Protein AF-0000000070911737 (afdb_homodimer)

Radius of gyration: 27.2 Å; Cα contacts (8 Å, |Δi|>4): 723; chains: 2; bounding box: 51×107×104 Å

Secondary structure (DSSP, 8-state):
--------------------------------------SSS--EEPPPTT-SS-EEEEEEEEEE-S-HHHHHHHHHHHS--EEEPPEEEGGGTEEEEEEE-SS-EEEEEEESSTTSHHHHHHHH-TT-EEEEEEEEES-HHHHHHHHHHHTPPBPGGGGGGGSSS-EEEEPGGGTTT--EEEEE--/--------------------------------------SSS--EEPPPTT-SS-EEEEEEEEEE-S-HHHHHHHHHHHS--EEEPPEEEGGGTEEEEEEE-SS-EEEEEEESSTTSHHHHHHHH-TT-EEEEEEEEES-HHHHHHHHHHHTPPBPGGGGGGGSSS-EEEE-GGGTTT--EEEEE--

Nearest PDB structures (foldseek):
  6qh4-assembly2_B  TM=9.364E-01  e=8.264E-16  Homo sapiens
  6qh4-assembly2_D-2  TM=9.316E-01  e=6.912E-16  Homo sapiens
  6qh4-assembly1_C  TM=9.048E-01  e=3.186E-16  Homo sapiens
  6qh4-assembly1_A  TM=9.366E-01  e=4.934E-15  Homo sapiens
  3rmu-assembly2_D  TM=9.203E-01  e=4.127E-15  Homo sapiens

InterPro domains:
  IPR017515 Methylmalonyl-CoA epimerase [cd07249] (58-184)
  IPR029068 Glyoxalase/Bleomycin resistance protein/Dihydroxybiphenyl dioxygenase [G3DSA:3.10.180.10] (54-185)
  IPR029068 Glyoxalase/Bleomycin resistance protein/Dihydroxybiphenyl dioxygenase [SSF54593] (51-185)
  IPR037523 Vicinal oxygen chelate (VOC), core domain [PS51819] (57-185)
  IPR051785 Methylmalonyl-CoA/ethylmalonyl-CoA epimerase [PTHR43048] (42-185)

Sequence (372 aa):
MSGILRRSWRPSLSWARSASRLTPRILCTHVGAGSGGRSSGEVLRSPPEDIPYTVKGLKHISIAVPDLATAAEHYRCVLGAQVSAPVDQLEEGVKVVYVKLPNVAIELLHPVEASSTVAKFLEKNPSGGIHHLCFAVDDLNSASRYIEDLGVERMKNDHLLNQQQPALNLHPKDTMGVHVQLQQANMSGILRRSWRPSLSWARSASRLTPRILCTHVGAGSGGRSSGEVLRSPPEDIPYTVKGLKHISIAVPDLATAAEHYRCVLGAQVSAPVDQLEEGVKVVYVKLPNVAIELLHPVEASSTVAKFLEKNPSGGIHHLCFAVDDLNSASRYIEDLGVERMKNDHLLNQQQPALNLHPKDTMGVHVQLQQAN

Structure (mmCIF, N/CA/C/O backbone):
data_AF-0000000070911737-model_v1
#
loop_
_entity.id
_entity.type
_entity.pdbx_description
1 polymer 'VOC domain-containing protein'
#
loop_
_atom_site.group_PDB
_atom_site.id
_atom_site.type_symbol
_atom_site.label_atom_id
_atom_site.label_alt_id
_atom_site.label_comp_id
_atom_site.label_asym_id
_atom_site.label_entity_id
_atom_site.label_seq_id
_atom_site.pdbx_PDB_ins_code
_atom_site.Cartn_x
_atom_site.Cartn_y
_atom_site.Cartn_z
_atom_site.occupancy
_atom_site.B_iso_or_equiv
_atom_site.auth_seq_id
_atom_site.auth_comp_id
_atom_site.auth_asym_id
_atom_site.auth_atom_id
_atom_site.pdbx_PDB_model_num
ATOM 1 N N . MET A 1 1 ? -0.996 79.562 -33.438 1 29.98 1 MET A N 1
ATOM 2 C CA . MET A 1 1 ? -0.03 79.062 -32.469 1 29.98 1 MET A CA 1
ATOM 3 C C . MET A 1 1 ? -0.632 77.938 -31.625 1 29.98 1 MET A C 1
ATOM 5 O O . MET A 1 1 ? -1.402 78.188 -30.688 1 29.98 1 MET A O 1
ATOM 9 N N . SER A 1 2 ? -1.141 76.812 -32.344 1 30.59 2 SER A N 1
ATOM 10 C CA . SER A 1 2 ? -1.934 75.625 -32.062 1 30.59 2 SER A CA 1
ATOM 11 C C . SER A 1 2 ? -1.247 74.688 -31.031 1 30.59 2 SER A C 1
ATOM 13 O O . SER A 1 2 ? -0.062 74.375 -31.156 1 30.59 2 SER A O 1
ATOM 15 N N . GLY A 1 3 ? -1.581 74.812 -29.734 1 27.67 3 GLY A N 1
ATOM 16 C CA . GLY A 1 3 ? -1.163 74.25 -28.469 1 27.67 3 GLY A CA 1
ATOM 17 C C . GLY A 1 3 ? -1.27 72.75 -28.469 1 27.67 3 GLY A C 1
ATOM 18 O O . GLY A 1 3 ? -2.35 72.188 -28.672 1 27.67 3 GLY A O 1
ATOM 19 N N . ILE A 1 4 ? -0.273 72 -28.922 1 33.12 4 ILE A N 1
ATOM 20 C CA . ILE A 1 4 ? -0.055 70.562 -29.031 1 33.12 4 ILE A CA 1
ATOM 21 C C . ILE A 1 4 ? -0.129 69.875 -27.656 1 33.12 4 ILE A C 1
ATOM 23 O O . ILE A 1 4 ? 0.684 70.188 -26.781 1 33.12 4 ILE A O 1
ATOM 27 N N . LEU A 1 5 ? -1.386 69.75 -27.109 1 31.95 5 LEU A N 1
ATOM 28 C CA . LEU A 1 5 ? -1.628 69.062 -25.812 1 31.95 5 LEU A CA 1
ATOM 29 C C . LEU A 1 5 ? -0.938 67.75 -25.75 1 31.95 5 LEU A C 1
ATOM 31 O O . LEU A 1 5 ? -1.145 66.875 -26.609 1 31.95 5 LEU A O 1
ATOM 35 N N . ARG A 1 6 ? 0.24 67.625 -25.109 1 28.53 6 ARG A N 1
ATOM 36 C CA . ARG A 1 6 ? 1.132 66.562 -24.734 1 28.53 6 ARG A CA 1
ATOM 37 C C . ARG A 1 6 ? 0.395 65.5 -23.922 1 28.53 6 ARG A C 1
ATOM 39 O O . ARG A 1 6 ? -0.139 65.812 -22.844 1 28.53 6 ARG A O 1
ATOM 46 N N . ARG A 1 7 ? -0.413 64.625 -24.594 1 29.42 7 ARG A N 1
ATOM 47 C CA . ARG A 1 7 ? -1.099 63.469 -23.969 1 29.42 7 ARG A CA 1
ATOM 48 C C . ARG A 1 7 ? -0.124 62.625 -23.172 1 29.42 7 ARG A C 1
ATOM 50 O O . ARG A 1 7 ? 0.923 62.219 -23.688 1 29.42 7 ARG A O 1
ATOM 57 N N . SER A 1 8 ? -0.008 62.812 -21.797 1 25.95 8 SER A N 1
ATOM 58 C CA . SER A 1 8 ? 0.731 62.125 -20.75 1 25.95 8 SER A CA 1
ATOM 59 C C . SER A 1 8 ? 0.417 60.656 -20.734 1 25.95 8 SER A C 1
ATOM 61 O O . SER A 1 8 ? -0.75 60.25 -20.719 1 25.95 8 SER A O 1
ATOM 63 N N . TRP A 1 9 ? 1.16 59.812 -21.516 1 31.09 9 TRP A N 1
ATOM 64 C CA . TRP A 1 9 ? 1.168 58.344 -21.578 1 31.09 9 TRP A CA 1
ATOM 65 C C . TRP A 1 9 ? 1.337 57.75 -20.188 1 31.09 9 TRP A C 1
ATOM 67 O O . TRP A 1 9 ? 2.365 57.938 -19.531 1 31.09 9 TRP A O 1
ATOM 77 N N . ARG A 1 10 ? 0.292 57.781 -19.312 1 30.64 10 ARG A N 1
ATOM 78 C CA . ARG A 1 10 ? 0.402 57.125 -18.016 1 30.64 10 ARG A CA 1
ATOM 79 C C . ARG A 1 10 ? 0.76 55.656 -18.172 1 30.64 10 ARG A C 1
ATOM 81 O O . ARG A 1 10 ? 0.068 54.906 -18.875 1 30.64 10 ARG A O 1
ATOM 88 N N . PRO A 1 11 ? 2.045 55.281 -18.031 1 30.3 11 PRO A N 1
ATOM 89 C CA . PRO A 1 11 ? 2.439 53.875 -18.078 1 30.3 11 PRO A CA 1
ATOM 90 C C . PRO A 1 11 ? 1.703 53 -17.047 1 30.3 11 PRO A C 1
ATOM 92 O O . PRO A 1 11 ? 1.582 53.406 -15.883 1 30.3 11 PRO A O 1
ATOM 95 N N . SER A 1 12 ? 0.469 52.469 -17.344 1 28.5 12 SER A N 1
ATOM 96 C CA . SER A 1 12 ? -0.193 51.531 -16.438 1 28.5 12 SER A CA 1
ATOM 97 C C . SER A 1 12 ? 0.744 50.406 -16.031 1 28.5 12 SER A C 1
ATOM 99 O O . SER A 1 12 ? 1.24 49.656 -16.875 1 28.5 12 SER A O 1
ATOM 101 N N . LEU A 1 13 ? 1.656 50.594 -15.078 1 30.05 13 LEU A N 1
ATOM 102 C CA . LEU A 1 13 ? 2.49 49.594 -14.453 1 30.05 13 LEU A CA 1
ATOM 103 C C . LEU A 1 13 ? 1.638 48.438 -13.906 1 30.05 13 LEU A C 1
ATOM 105 O O . LEU A 1 13 ? 1.01 48.594 -12.859 1 30.05 13 LEU A O 1
ATOM 109 N N . SER A 1 14 ? 0.665 47.906 -14.594 1 29.69 14 SER A N 1
ATOM 110 C CA . SER A 1 14 ? -0.009 46.781 -13.922 1 29.69 14 SER A CA 1
ATOM 111 C C . SER A 1 14 ? 0.973 45.688 -13.562 1 29.69 14 SER A C 1
ATOM 113 O O . SER A 1 14 ? 1.328 44.844 -14.414 1 29.69 14 SER A O 1
ATOM 115 N N . TRP A 1 15 ? 2.176 45.875 -12.945 1 28.09 15 TRP A N 1
ATOM 116 C CA . TRP A 1 15 ? 2.932 44.688 -12.586 1 28.09 15 TRP A CA 1
ATOM 117 C C . TRP A 1 15 ? 2.094 43.75 -11.719 1 28.09 15 TRP A C 1
ATOM 119 O O . TRP A 1 15 ? 1.693 44.125 -10.609 1 28.09 15 TRP A O 1
ATOM 129 N N . ALA A 1 16 ? 1.158 42.938 -12.328 1 29.39 16 ALA A N 1
ATOM 130 C CA . ALA A 1 16 ? 0.514 41.812 -11.648 1 29.39 16 ALA A CA 1
ATOM 131 C C . ALA A 1 16 ? 1.526 41.031 -10.836 1 29.39 16 ALA A C 1
ATOM 133 O O . ALA A 1 16 ? 2.584 40.656 -11.352 1 29.39 16 ALA A O 1
ATOM 134 N N . ARG A 1 17 ? 1.584 41.188 -9.508 1 30.02 17 ARG A N 1
ATOM 135 C CA . ARG A 1 17 ? 2.207 40.406 -8.461 1 30.02 17 ARG A CA 1
ATOM 136 C C . ARG A 1 17 ? 1.99 38.906 -8.711 1 30.02 17 ARG A C 1
ATOM 138 O O . ARG A 1 17 ? 0.851 38.438 -8.836 1 30.02 17 ARG A O 1
ATOM 145 N N . SER A 1 18 ? 2.865 38.219 -9.453 1 28.33 18 SER A N 1
ATOM 146 C CA . SER A 1 18 ? 2.928 36.75 -9.484 1 28.33 18 SER A CA 1
ATOM 147 C C . SER A 1 18 ? 2.799 36.188 -8.086 1 28.33 18 SER A C 1
ATOM 149 O O . SER A 1 18 ? 3.568 36.531 -7.188 1 28.33 18 SER A O 1
ATOM 151 N N . ALA A 1 19 ? 1.595 35.875 -7.602 1 35.22 19 ALA A N 1
ATOM 152 C CA . ALA A 1 19 ? 1.289 35.094 -6.414 1 35.22 19 ALA A CA 1
ATOM 153 C C . ALA A 1 19 ? 2.221 33.906 -6.301 1 35.22 19 ALA A C 1
ATOM 155 O O . ALA A 1 19 ? 2.15 32.969 -7.113 1 35.22 19 ALA A O 1
ATOM 156 N N . SER A 1 20 ? 3.5 34.031 -5.949 1 30.08 20 SER A N 1
ATOM 157 C CA . SER A 1 20 ? 4.305 32.906 -5.535 1 30.08 20 SER A CA 1
ATOM 158 C C . SER A 1 20 ? 3.504 31.938 -4.652 1 30.08 20 SER A C 1
ATOM 160 O O . SER A 1 20 ? 2.926 32.375 -3.645 1 30.08 20 SER A O 1
ATOM 162 N N . ARG A 1 21 ? 2.787 31.062 -5.191 1 32.09 21 ARG A N 1
ATOM 163 C CA . ARG A 1 21 ? 2.164 29.938 -4.477 1 32.09 21 ARG A CA 1
ATOM 164 C C . ARG A 1 21 ? 3.104 29.375 -3.418 1 32.09 21 ARG A C 1
ATOM 166 O O . ARG A 1 21 ? 4.109 28.75 -3.746 1 32.09 21 ARG A O 1
ATOM 173 N N . LEU A 1 22 ? 3.385 30.141 -2.318 1 32.25 22 LEU A N 1
ATOM 174 C CA . LEU A 1 22 ? 4.016 29.547 -1.15 1 32.25 22 LEU A CA 1
ATOM 175 C C . LEU A 1 22 ? 3.459 28.141 -0.888 1 32.25 22 LEU A C 1
ATOM 177 O O . LEU A 1 22 ? 2.256 27.984 -0.67 1 32.25 22 LEU A O 1
ATOM 181 N N . THR A 1 23 ? 3.938 27.219 -1.531 1 37.06 23 THR A N 1
ATOM 182 C CA . THR A 1 23 ? 3.57 25.859 -1.139 1 37.06 23 THR A CA 1
ATOM 183 C C . THR A 1 23 ? 3.5 25.734 0.38 1 37.06 23 THR A C 1
ATOM 185 O O . THR A 1 23 ? 4.453 26.078 1.081 1 37.06 23 THR A O 1
ATOM 188 N N . PRO A 1 24 ? 2.393 25.938 1.001 1 37.19 24 PRO A N 1
ATOM 189 C CA . PRO A 1 24 ? 2.281 25.781 2.453 1 37.19 24 PRO A CA 1
ATOM 190 C C . PRO A 1 24 ? 3.143 24.641 2.998 1 37.19 24 PRO A C 1
ATOM 192 O O . PRO A 1 24 ? 3.078 23.516 2.492 1 37.19 24 PRO A O 1
ATOM 195 N N . ARG A 1 25 ? 4.438 24.922 3.248 1 41.34 25 ARG A N 1
ATOM 196 C CA . ARG A 1 25 ? 5.305 24 3.984 1 41.34 25 ARG A CA 1
ATOM 197 C C . ARG A 1 25 ? 4.566 23.375 5.164 1 41.34 25 ARG A C 1
ATOM 199 O O . ARG A 1 25 ? 3.895 24.078 5.922 1 41.34 25 ARG A O 1
ATOM 206 N N . ILE A 1 26 ? 4.109 22.266 5.035 1 45.38 26 ILE A N 1
ATOM 207 C CA . ILE A 1 26 ? 3.623 21.469 6.164 1 45.38 26 ILE A CA 1
ATOM 208 C C . ILE A 1 26 ? 4.52 21.703 7.379 1 45.38 26 ILE A C 1
ATOM 210 O O . ILE A 1 26 ? 5.68 21.281 7.387 1 45.38 26 ILE A O 1
ATOM 214 N N . LEU A 1 27 ? 4.699 23.016 7.797 1 44.38 27 LEU A N 1
ATOM 215 C CA . LEU A 1 27 ? 5.508 23.172 9 1 44.38 27 LEU A CA 1
ATOM 216 C C . LEU A 1 27 ? 4.871 22.438 10.18 1 44.38 27 LEU A C 1
ATOM 218 O O . LEU A 1 27 ? 3.791 22.812 10.641 1 44.38 27 LEU A O 1
ATOM 222 N N . CYS A 1 28 ? 5.074 21.109 10.141 1 46.5 28 CYS A N 1
ATOM 223 C CA . CYS A 1 28 ? 4.883 20.578 11.484 1 46.5 28 CYS A CA 1
ATOM 224 C C . CYS A 1 28 ? 5.664 21.391 12.508 1 46.5 28 CYS A C 1
ATOM 226 O O . CYS A 1 28 ? 6.898 21.375 12.516 1 46.5 28 CYS A O 1
ATOM 228 N N . THR A 1 29 ? 5.328 22.703 12.703 1 40.06 29 THR A N 1
ATOM 229 C CA . THR A 1 29 ? 6.07 23.688 13.492 1 40.06 29 THR A CA 1
ATOM 230 C C . THR A 1 29 ? 6.719 23.031 14.703 1 40.06 29 THR A C 1
ATOM 232 O O . THR A 1 29 ? 7.668 23.562 15.273 1 40.06 29 THR A O 1
ATOM 235 N N . HIS A 1 30 ? 6.09 22.188 15.43 1 35.31 30 HIS A N 1
ATOM 236 C CA . HIS A 1 30 ? 6.711 21.906 16.719 1 35.31 30 HIS A CA 1
ATOM 237 C C . HIS A 1 30 ? 7.934 21.016 16.562 1 35.31 30 HIS A C 1
ATOM 239 O O . HIS A 1 30 ? 7.805 19.844 16.203 1 35.31 30 HIS A O 1
ATOM 245 N N . VAL A 1 31 ? 8.992 21.594 16.203 1 36.09 31 VAL A N 1
ATOM 246 C CA . VAL A 1 31 ? 10.234 20.844 16.25 1 36.09 31 VAL A CA 1
ATOM 247 C C . VAL A 1 31 ? 10.445 20.266 17.641 1 36.09 31 VAL A C 1
ATOM 249 O O . VAL A 1 31 ? 10.609 21.016 18.609 1 36.09 31 VAL A O 1
ATOM 252 N N . GLY A 1 32 ? 9.852 19.266 18.078 1 30.25 32 GLY A N 1
ATOM 253 C CA . GLY A 1 32 ? 10.305 18.703 19.344 1 30.25 32 GLY A CA 1
ATOM 254 C C . GLY A 1 32 ? 11.805 18.438 19.375 1 30.25 32 GLY A C 1
ATOM 255 O O . GLY A 1 32 ? 12.398 18.062 18.359 1 30.25 32 GLY A O 1
ATOM 256 N N . ALA A 1 33 ? 12.594 19.141 20.25 1 29.84 33 ALA A N 1
ATOM 257 C CA . ALA A 1 33 ? 14 18.969 20.609 1 29.84 33 ALA A CA 1
ATOM 258 C C . ALA A 1 33 ? 14.32 17.5 20.859 1 29.84 33 ALA A C 1
ATOM 260 O O . ALA A 1 33 ? 13.82 16.906 21.812 1 29.84 33 ALA A O 1
ATOM 261 N N . GLY A 1 34 ? 14.523 16.641 19.953 1 30.44 34 GLY A N 1
ATOM 262 C CA . GLY A 1 34 ? 15.023 15.305 20.219 1 30.44 34 GLY A CA 1
ATOM 263 C C . GLY A 1 34 ? 16.375 15.305 20.891 1 30.44 34 GLY A C 1
ATOM 264 O O . GLY A 1 34 ? 17.281 16.062 20.5 1 30.44 34 GLY A O 1
ATOM 265 N N . SER A 1 35 ? 16.516 15.07 22.172 1 28.22 35 SER A N 1
ATOM 266 C CA . SER A 1 35 ? 17.719 14.797 22.938 1 28.22 35 SER A CA 1
ATOM 267 C C . SER A 1 35 ? 18.609 13.773 22.234 1 28.22 35 SER A C 1
ATOM 269 O O . SER A 1 35 ? 18.109 12.781 21.688 1 28.22 35 SER A O 1
ATOM 271 N N . GLY A 1 36 ? 19.844 14.188 21.703 1 30.77 36 GLY A N 1
ATOM 272 C CA . GLY A 1 36 ? 20.938 13.469 21.078 1 30.77 36 GLY A CA 1
ATOM 273 C C . GLY A 1 36 ? 21.469 12.328 21.938 1 30.77 36 GLY A C 1
ATOM 274 O O . GLY A 1 36 ? 22.531 12.445 22.547 1 30.77 36 GLY A O 1
ATOM 275 N N . GLY A 1 37 ? 20.844 11.547 22.688 1 29.92 37 GLY A N 1
ATOM 276 C CA . GLY A 1 37 ? 21.609 10.508 23.359 1 29.92 37 GLY A CA 1
ATOM 277 C C . GLY A 1 37 ? 22.422 9.656 22.406 1 29.92 37 GLY A C 1
ATOM 278 O O . GLY A 1 37 ? 22.094 9.555 21.219 1 29.92 37 GLY A O 1
ATOM 279 N N . ARG A 1 38 ? 23.828 9.281 22.594 1 30.48 38 ARG A N 1
ATOM 280 C CA . ARG A 1 38 ? 24.922 8.562 21.938 1 30.48 38 ARG A CA 1
ATOM 281 C C . ARG A 1 38 ? 24.484 7.176 21.5 1 30.48 38 ARG A C 1
ATOM 283 O O . ARG A 1 38 ? 25.312 6.344 21.109 1 30.48 38 ARG A O 1
ATOM 290 N N . SER A 1 39 ? 23.359 6.395 21.875 1 31.78 39 SER A N 1
ATOM 291 C CA . SER A 1 39 ? 23.344 4.953 21.641 1 31.78 39 SER A CA 1
ATOM 292 C C . SER A 1 39 ? 23.344 4.641 20.141 1 31.78 39 SER A C 1
ATOM 294 O O . SER A 1 39 ? 22.906 5.453 19.328 1 31.78 39 SER A O 1
ATOM 296 N N . SER A 1 40 ? 24.156 3.738 19.5 1 38.88 40 SER A N 1
ATOM 297 C CA . SER A 1 40 ? 24.188 3.223 18.141 1 38.88 40 SER A CA 1
ATOM 298 C C . SER A 1 40 ? 22.797 3.188 17.516 1 38.88 40 SER A C 1
ATOM 300 O O . SER A 1 40 ? 22.562 2.453 16.562 1 38.88 40 SER A O 1
ATOM 302 N N . GLY A 1 41 ? 21.719 3.506 18.234 1 43.78 41 GLY A N 1
ATOM 303 C CA . GLY A 1 41 ? 20.281 3.387 18.062 1 43.78 41 GLY A CA 1
ATOM 304 C C . GLY A 1 41 ? 19.734 4.262 16.953 1 43.78 41 GLY A C 1
ATOM 305 O O . GLY A 1 41 ? 20.312 5.309 16.641 1 43.78 41 GLY A O 1
ATOM 306 N N . GLU A 1 42 ? 19.047 3.613 16.016 1 60.5 42 GLU A N 1
ATOM 307 C CA . GLU A 1 42 ? 18.281 4.348 15.016 1 60.5 42 GLU A CA 1
ATOM 308 C C . GLU A 1 42 ? 17.688 5.625 15.602 1 60.5 42 GLU A C 1
ATOM 310 O O . GLU A 1 42 ? 17.016 5.586 16.641 1 60.5 42 GLU A O 1
ATOM 315 N N . VAL A 1 43 ? 18.312 6.66 15.422 1 73.94 43 VAL A N 1
ATOM 316 C CA . VAL A 1 43 ? 17.75 7.941 15.844 1 73.94 43 VAL A CA 1
ATOM 317 C C . VAL A 1 43 ? 16.344 8.109 15.281 1 73.94 43 VAL A C 1
ATOM 319 O O . VAL A 1 43 ? 16.156 8.133 14.062 1 73.94 43 VAL A O 1
ATOM 322 N N . LEU A 1 44 ? 15.398 7.785 16.109 1 87.56 44 LEU A N 1
ATOM 323 C CA . LEU A 1 44 ? 14 7.98 15.758 1 87.56 44 LEU A CA 1
ATOM 324 C C . LEU A 1 44 ? 13.508 9.359 16.188 1 87.56 44 LEU A C 1
ATOM 326 O O . LEU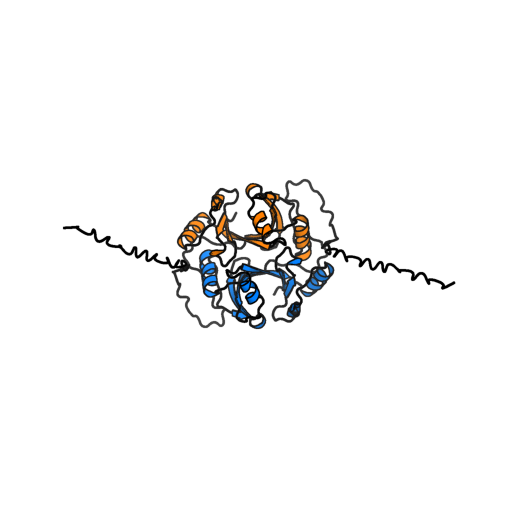 A 1 44 ? 13.844 9.828 17.281 1 87.56 44 LEU A O 1
ATOM 330 N N . ARG A 1 45 ? 12.938 10.008 15.281 1 91.81 45 ARG A N 1
ATOM 331 C CA . ARG A 1 45 ? 12.234 11.242 15.602 1 91.81 45 ARG A CA 1
ATOM 332 C C . ARG A 1 45 ? 10.766 10.961 15.914 1 91.81 45 ARG A C 1
ATOM 334 O O . ARG A 1 45 ? 10.055 10.375 15.102 1 91.81 45 ARG A O 1
ATOM 341 N N . SER A 1 46 ? 10.344 11.406 17.062 1 93.56 46 SER A N 1
ATOM 342 C CA . SER A 1 46 ? 8.969 11.203 17.516 1 93.56 46 SER A CA 1
ATOM 343 C C . SER A 1 46 ? 8.023 12.211 16.875 1 93.56 46 SER A C 1
ATOM 345 O O . SER A 1 46 ? 8.438 13.312 16.5 1 93.56 46 SER A O 1
ATOM 347 N N . PRO A 1 47 ? 6.766 11.852 16.766 1 93 47 PRO A N 1
ATOM 348 C CA . PRO A 1 47 ? 5.793 12.836 16.266 1 93 47 PRO A CA 1
ATOM 349 C C . PRO A 1 47 ? 5.5 13.93 17.297 1 93 47 PRO A C 1
ATOM 351 O O . PRO A 1 47 ? 5.875 13.812 18.453 1 93 47 PRO A O 1
ATOM 354 N N . PRO A 1 48 ? 4.871 14.984 16.719 1 90.06 48 PRO A N 1
ATOM 355 C CA . PRO A 1 48 ? 4.461 16.016 17.688 1 90.06 48 PRO A CA 1
ATOM 356 C C . PRO A 1 48 ? 3.549 15.469 18.781 1 90.06 48 PRO A C 1
ATOM 358 O O . PRO A 1 48 ? 2.727 14.586 18.516 1 90.06 48 PRO A O 1
ATOM 361 N N . GLU A 1 49 ? 3.615 15.914 19.859 1 88.5 49 GLU A N 1
ATOM 362 C CA . GLU A 1 49 ? 2.877 15.414 21.016 1 88.5 49 GLU A CA 1
ATOM 363 C C . GLU A 1 49 ? 1.43 15.898 21 1 88.5 49 GLU A C 1
ATOM 365 O O . GLU A 1 49 ? 0.565 15.312 21.656 1 88.5 49 GLU A O 1
ATOM 370 N N . ASP A 1 50 ? 1.085 16.891 20.266 1 91.38 50 ASP A N 1
ATOM 371 C CA . ASP A 1 50 ? -0.228 17.516 20.359 1 91.38 50 ASP A CA 1
ATOM 372 C C . ASP A 1 50 ? -1.143 17.047 19.219 1 91.38 50 ASP A C 1
ATOM 374 O O . ASP A 1 50 ? -2.15 17.703 18.922 1 91.38 50 ASP A O 1
ATOM 378 N N . ILE A 1 51 ? -0.828 16.016 18.594 1 95.19 51 ILE A N 1
ATOM 379 C CA . ILE A 1 51 ? -1.739 15.477 17.594 1 95.19 51 ILE A CA 1
ATOM 380 C C . ILE A 1 51 ? -2.998 14.945 18.281 1 95.19 51 ILE A C 1
ATOM 382 O O . ILE A 1 51 ? -2.92 14.102 19.172 1 95.19 51 ILE A O 1
ATOM 386 N N . PRO A 1 52 ? -4.164 15.406 17.891 1 97.31 52 PRO A N 1
ATOM 387 C CA . PRO A 1 52 ? -5.395 15.172 18.656 1 97.31 52 PRO A CA 1
ATOM 388 C C . PRO A 1 52 ? -6.059 13.844 18.297 1 97.31 52 PRO A C 1
ATOM 390 O O . PRO A 1 52 ? -7.23 13.625 18.625 1 97.31 52 PRO A O 1
ATOM 393 N N . TYR A 1 53 ? -5.461 13 17.578 1 97.38 53 TYR A N 1
ATOM 394 C CA . TYR A 1 53 ? -5.953 11.672 17.219 1 97.38 53 TYR A CA 1
ATOM 395 C C . TYR A 1 53 ? -4.812 10.664 17.172 1 97.38 53 TYR A C 1
ATOM 397 O O . TYR A 1 53 ? -3.639 11.047 17.172 1 97.38 53 TYR A O 1
ATOM 405 N N . THR A 1 54 ? -5.148 9.422 17.172 1 97.75 54 THR A N 1
ATOM 406 C CA . THR A 1 54 ? -4.176 8.336 17.062 1 97.75 54 THR A CA 1
ATOM 407 C C . THR A 1 54 ? -4.453 7.488 15.82 1 97.75 54 THR A C 1
ATOM 409 O O . THR A 1 54 ? -5.594 7.086 15.586 1 97.75 54 THR A O 1
ATOM 412 N N . VAL A 1 55 ? -3.434 7.336 15.047 1 97.94 55 VAL A N 1
ATOM 413 C CA . VAL A 1 55 ? -3.52 6.379 13.945 1 97.94 55 VAL A CA 1
ATOM 414 C C . VAL A 1 55 ? -3.311 4.961 14.477 1 97.94 55 VAL A C 1
ATOM 416 O O . VAL A 1 55 ? -2.268 4.66 15.062 1 97.94 55 VAL A O 1
ATOM 419 N N . LYS A 1 56 ? -4.266 4.078 14.234 1 98.06 56 LYS A N 1
ATOM 420 C CA . LYS A 1 56 ? -4.246 2.729 14.789 1 98.06 56 LYS A CA 1
ATOM 421 C C . LYS A 1 56 ? -3.457 1.774 13.898 1 98.06 56 LYS A C 1
ATOM 423 O O . LYS A 1 56 ? -3.098 0.674 14.328 1 98.06 56 LYS A O 1
ATOM 428 N N . GLY A 1 57 ? -3.189 2.211 12.688 1 98.25 57 GLY A N 1
ATOM 429 C CA . GLY A 1 57 ? -2.482 1.397 11.711 1 98.25 57 GLY A CA 1
ATOM 430 C C . GLY A 1 57 ? -3.111 1.438 10.336 1 98.25 57 GLY A C 1
ATOM 431 O O . GLY A 1 57 ? -4.09 2.15 10.117 1 98.25 57 GLY A O 1
ATOM 432 N N . LEU A 1 58 ? -2.451 0.804 9.375 1 98.62 58 LEU A N 1
ATOM 433 C CA . LEU A 1 58 ? -3.014 0.623 8.039 1 98.62 58 LEU A CA 1
ATOM 434 C C . LEU A 1 58 ? -4.199 -0.335 8.078 1 98.62 58 LEU A C 1
ATOM 436 O O . LEU A 1 58 ? -4.086 -1.453 8.586 1 98.62 58 LEU A O 1
ATOM 440 N N . LYS A 1 59 ? -5.285 0.132 7.625 1 97.81 59 LYS A N 1
ATOM 441 C CA . LYS A 1 59 ? -6.496 -0.683 7.594 1 97.81 59 LYS A CA 1
ATOM 442 C C . LYS A 1 59 ? -6.551 -1.54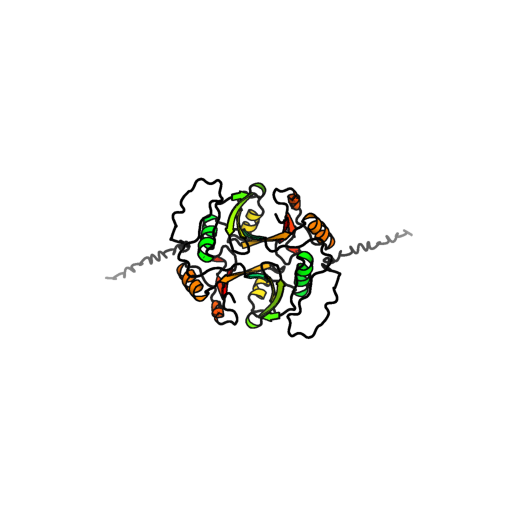5 6.336 1 97.81 59 LYS A C 1
ATOM 444 O O . LYS A 1 59 ? -6.762 -2.756 6.418 1 97.81 59 LYS A O 1
ATOM 449 N N . HIS A 1 60 ? -6.422 -0.909 5.195 1 98.44 60 HIS A N 1
ATOM 450 C CA . HIS A 1 60 ? -6.422 -1.676 3.953 1 98.44 60 HIS A CA 1
ATOM 451 C C . HIS A 1 60 ? -5.68 -0.937 2.846 1 98.44 60 HIS A C 1
ATOM 453 O O . HIS A 1 60 ? -5.422 0.264 2.961 1 98.44 60 HIS A O 1
ATOM 459 N N . ILE A 1 61 ? -5.258 -1.668 1.846 1 98.75 61 ILE A N 1
ATOM 460 C CA . ILE A 1 61 ? -4.758 -1.198 0.558 1 98.75 61 ILE A CA 1
ATOM 461 C C . ILE A 1 61 ? -5.793 -1.475 -0.529 1 98.75 61 ILE A C 1
ATOM 463 O O . ILE A 1 61 ? -6.273 -2.604 -0.667 1 98.75 61 ILE A O 1
ATOM 467 N N . SER A 1 62 ? -6.133 -0.471 -1.264 1 98.44 62 SER A N 1
ATOM 468 C CA . SER A 1 62 ? -7.051 -0.684 -2.375 1 98.44 62 SER A CA 1
ATOM 469 C C . SER A 1 62 ? -6.305 -0.778 -3.701 1 98.44 62 SER A C 1
ATOM 471 O O . SER A 1 62 ? -5.496 0.092 -4.027 1 98.44 62 SER A O 1
ATOM 473 N N . ILE A 1 63 ? -6.57 -1.811 -4.41 1 98.75 63 ILE A N 1
ATOM 474 C CA . ILE A 1 63 ? -6.016 -2.025 -5.742 1 98.75 63 ILE A CA 1
ATOM 475 C C . ILE A 1 63 ? -7.145 -2.061 -6.77 1 98.75 63 ILE A C 1
ATOM 477 O O . ILE A 1 63 ? -8.062 -2.877 -6.668 1 98.75 63 ILE A O 1
ATOM 481 N N . ALA A 1 64 ? -7.109 -1.135 -7.711 1 98.75 64 ALA A N 1
ATOM 482 C CA . ALA A 1 64 ? -8.031 -1.179 -8.844 1 98.75 64 ALA A CA 1
ATOM 483 C C . ALA A 1 64 ? -7.633 -2.262 -9.836 1 98.75 64 ALA A C 1
ATOM 485 O O . ALA A 1 64 ? -6.461 -2.367 -10.211 1 98.75 64 ALA A O 1
ATOM 486 N N . VAL A 1 65 ? -8.586 -3.031 -10.219 1 98.81 65 VAL A N 1
ATOM 487 C CA . VAL A 1 65 ? -8.266 -4.16 -11.086 1 98.81 65 VAL A CA 1
ATOM 488 C C . VAL A 1 65 ? -9.234 -4.203 -12.266 1 98.81 65 VAL A C 1
ATOM 490 O O . VAL A 1 65 ? -10.422 -3.902 -12.109 1 98.81 65 VAL A O 1
ATOM 493 N N . PRO A 1 66 ? -8.789 -4.59 -13.445 1 98.12 66 PRO A N 1
ATOM 494 C CA . PRO A 1 66 ? -9.688 -4.66 -14.609 1 98.12 66 PRO A CA 1
ATOM 495 C C . PRO A 1 66 ? -10.641 -5.852 -14.539 1 98.12 66 PRO A C 1
ATOM 497 O O . PRO A 1 66 ? -11.727 -5.809 -15.125 1 98.12 66 PRO A O 1
ATOM 500 N N . ASP A 1 67 ? -10.211 -6.93 -13.82 1 97.75 67 ASP A N 1
ATOM 501 C CA . ASP A 1 67 ? -11 -8.148 -13.688 1 97.75 67 ASP A CA 1
ATOM 502 C C . ASP A 1 67 ? -10.93 -8.695 -12.266 1 97.75 67 ASP A C 1
ATOM 504 O O . ASP A 1 67 ? -9.883 -9.188 -11.836 1 97.75 67 ASP A O 1
ATOM 508 N N . LEU A 1 68 ? -12.031 -8.625 -11.625 1 97.69 68 LEU A N 1
ATOM 509 C CA . LEU A 1 68 ? -12.086 -8.938 -10.203 1 97.69 68 LEU A CA 1
ATOM 510 C C . LEU A 1 68 ? -11.789 -10.414 -9.961 1 97.69 68 LEU A C 1
ATOM 512 O O . LEU A 1 68 ? -11.039 -10.758 -9.047 1 97.69 68 LEU A O 1
ATOM 516 N N . ALA A 1 69 ? -12.398 -11.305 -10.711 1 96.75 69 ALA A N 1
ATOM 517 C CA . ALA A 1 69 ? -12.234 -12.742 -10.523 1 96.75 69 ALA A CA 1
ATOM 518 C C . ALA A 1 69 ? -10.773 -13.156 -10.703 1 96.75 69 ALA A C 1
ATOM 520 O O . ALA A 1 69 ? -10.227 -13.891 -9.875 1 96.75 69 ALA A O 1
ATOM 521 N N . THR A 1 70 ? -10.141 -12.672 -11.766 1 96.38 70 THR A N 1
ATOM 522 C CA . THR A 1 70 ? -8.742 -12.961 -12.031 1 96.38 70 THR A CA 1
ATOM 523 C C . THR A 1 70 ? -7.855 -12.453 -10.898 1 96.38 70 THR A C 1
ATOM 525 O O . THR A 1 70 ? -6.965 -13.172 -10.43 1 96.38 70 THR A O 1
ATOM 528 N N . ALA A 1 71 ? -8.102 -11.289 -10.461 1 97.75 71 ALA A N 1
ATOM 529 C CA . ALA A 1 71 ? -7.305 -10.695 -9.391 1 97.75 71 ALA A CA 1
ATOM 530 C C . ALA A 1 71 ? -7.469 -11.484 -8.094 1 97.75 71 ALA A C 1
ATOM 532 O O . ALA A 1 71 ? -6.484 -11.766 -7.406 1 97.75 71 ALA A O 1
ATOM 533 N N . ALA A 1 72 ? -8.68 -11.773 -7.758 1 97.62 72 ALA A N 1
ATOM 534 C CA . ALA A 1 72 ? -8.945 -12.531 -6.539 1 97.62 72 ALA A CA 1
ATOM 535 C C . ALA A 1 72 ? -8.203 -13.867 -6.547 1 97.62 72 ALA A C 1
ATOM 537 O O . ALA A 1 72 ? -7.59 -14.242 -5.547 1 97.62 72 ALA A O 1
ATOM 538 N N . GLU A 1 73 ? -8.266 -14.508 -7.648 1 96.06 73 GLU A N 1
ATOM 539 C CA . GLU A 1 73 ? -7.59 -15.797 -7.766 1 96.06 73 GLU A CA 1
ATOM 540 C C . GLU A 1 73 ? -6.078 -15.641 -7.633 1 96.06 73 GLU A C 1
ATOM 542 O O . GLU A 1 73 ? -5.418 -16.453 -6.984 1 96.06 73 GLU A O 1
ATOM 547 N N . HIS A 1 74 ? -5.59 -14.625 -8.195 1 95.12 74 HIS A N 1
ATOM 548 C CA . HIS A 1 74 ? -4.156 -14.367 -8.117 1 95.12 74 HIS A CA 1
ATOM 549 C C . HIS A 1 74 ? -3.705 -14.203 -6.668 1 95.12 74 HIS A C 1
ATOM 551 O O . HIS A 1 74 ? -2.781 -14.891 -6.219 1 95.12 74 HIS A O 1
ATOM 557 N N . TYR A 1 75 ? -4.309 -13.375 -5.965 1 96.62 75 TYR A N 1
ATOM 558 C CA . TYR A 1 75 ? -3.883 -13.086 -4.602 1 96.62 75 TYR A CA 1
ATOM 559 C C . TYR A 1 75 ? -4.203 -14.25 -3.67 1 96.62 75 TYR A C 1
ATOM 561 O O . TYR A 1 75 ? -3.465 -14.508 -2.715 1 96.62 75 TYR A O 1
ATOM 569 N N . ARG A 1 76 ? -5.293 -14.93 -3.951 1 96.69 76 ARG A N 1
ATOM 570 C CA . ARG A 1 76 ? -5.605 -16.141 -3.209 1 96.69 76 ARG A CA 1
ATOM 571 C C . ARG A 1 76 ? -4.473 -17.156 -3.324 1 96.69 76 ARG A C 1
ATOM 573 O O . ARG A 1 76 ? -4.066 -17.766 -2.326 1 96.69 76 ARG A O 1
ATOM 580 N N . CYS A 1 77 ? -3.889 -17.297 -4.492 1 95.12 77 CYS A N 1
ATOM 581 C CA . CYS A 1 77 ? -2.883 -18.328 -4.766 1 95.12 77 CYS A CA 1
ATOM 582 C C . CYS A 1 77 ? -1.49 -17.828 -4.387 1 95.12 77 CYS A C 1
ATOM 584 O O . CYS A 1 77 ? -0.731 -18.547 -3.732 1 95.12 77 CYS A O 1
ATOM 586 N N . VAL A 1 78 ? -1.138 -16.656 -4.738 1 94.81 78 VAL A N 1
ATOM 587 C CA . VAL A 1 78 ? 0.224 -16.156 -4.57 1 94.81 78 VAL A CA 1
ATOM 588 C C . VAL A 1 78 ? 0.467 -15.805 -3.104 1 94.81 78 VAL A C 1
ATOM 590 O O . VAL A 1 78 ? 1.555 -16.047 -2.572 1 94.81 78 VAL A O 1
ATOM 593 N N . LEU A 1 79 ? -0.553 -15.25 -2.438 1 96.44 79 LEU A N 1
ATOM 594 C CA . LEU A 1 79 ? -0.368 -14.82 -1.058 1 96.44 79 LEU A CA 1
ATOM 595 C C . LEU A 1 79 ? -0.929 -15.852 -0.083 1 96.44 79 LEU A C 1
ATOM 597 O O . LEU A 1 79 ? -0.754 -15.719 1.131 1 96.44 79 LEU A O 1
ATOM 601 N N . GLY A 1 80 ? -1.589 -16.875 -0.643 1 96.12 80 GLY A N 1
ATOM 602 C CA . GLY A 1 80 ? -2.234 -17.812 0.254 1 96.12 80 GLY A CA 1
ATOM 603 C C . GLY A 1 80 ? -3.291 -17.172 1.134 1 96.12 80 GLY A C 1
ATOM 604 O O . GLY A 1 80 ? -3.416 -17.516 2.311 1 96.12 80 GLY A O 1
ATOM 605 N N . ALA A 1 81 ? -3.986 -16.266 0.638 1 96.88 81 ALA A N 1
ATOM 606 C CA . ALA A 1 81 ? -4.941 -15.477 1.407 1 96.88 81 ALA A CA 1
ATOM 607 C C . ALA A 1 81 ? -6.363 -16 1.228 1 96.88 81 ALA A C 1
ATOM 609 O O . ALA A 1 81 ? -6.699 -16.547 0.176 1 96.88 81 ALA A O 1
ATOM 610 N N . GLN A 1 82 ? -7.172 -15.844 2.244 1 96.44 82 GLN A N 1
ATOM 611 C CA . GLN A 1 82 ? -8.609 -15.984 2.061 1 96.44 82 GLN A CA 1
ATOM 612 C C . GLN A 1 82 ? -9.188 -14.781 1.309 1 96.44 82 GLN A C 1
ATOM 614 O O . GLN A 1 82 ? -8.773 -13.648 1.535 1 96.44 82 GLN A O 1
ATOM 619 N N . VAL A 1 83 ? -10.141 -15.078 0.447 1 97.75 83 VAL A N 1
ATOM 620 C CA . VAL A 1 83 ? -10.773 -13.992 -0.294 1 97.75 83 VAL A CA 1
ATOM 621 C C . VAL A 1 83 ? -12.289 -14.055 -0.106 1 97.75 83 VAL A C 1
ATOM 623 O O . VAL A 1 83 ? -12.859 -15.148 0.007 1 97.75 83 VAL A O 1
ATOM 626 N N . SER A 1 84 ? -12.914 -12.945 -0.054 1 97.25 84 SER A N 1
ATOM 627 C CA . SER A 1 84 ? -14.367 -12.867 0.096 1 97.25 84 SER A CA 1
ATOM 628 C C . SER A 1 84 ? -15.07 -13.062 -1.241 1 97.25 84 SER A C 1
ATOM 630 O O . SER A 1 84 ? -14.43 -13.047 -2.295 1 97.25 84 SER A O 1
ATOM 632 N N . ALA A 1 85 ? -16.406 -13.273 -1.091 1 96.62 85 ALA A N 1
ATOM 633 C CA . ALA A 1 85 ? -17.25 -13.055 -2.266 1 96.62 85 ALA A CA 1
ATOM 634 C C . ALA A 1 85 ? -17.266 -11.578 -2.65 1 96.62 85 ALA A C 1
ATOM 636 O O . ALA A 1 85 ? -16.984 -10.711 -1.823 1 96.62 85 ALA A O 1
ATOM 637 N N . PRO A 1 86 ? -17.5 -11.328 -3.98 1 97.12 86 PRO A N 1
ATOM 638 C CA . PRO A 1 86 ? -17.641 -9.922 -4.359 1 97.12 86 PRO A CA 1
ATOM 639 C C . PRO A 1 86 ? -18.766 -9.219 -3.6 1 97.12 86 PRO A C 1
ATOM 641 O O . PRO A 1 86 ? -19.828 -9.812 -3.375 1 97.12 86 PRO A O 1
ATOM 644 N N . VAL A 1 87 ? -18.531 -8.008 -3.188 1 95.75 87 VAL A N 1
ATOM 645 C CA . VAL A 1 87 ? -19.484 -7.18 -2.467 1 95.75 87 VAL A CA 1
ATOM 646 C C . VAL A 1 87 ? -19.719 -5.879 -3.232 1 95.75 87 VAL A C 1
ATOM 648 O O . VAL A 1 87 ? -18.766 -5.207 -3.631 1 95.75 87 VAL A O 1
ATOM 651 N N . ASP A 1 88 ? -20.969 -5.547 -3.369 1 94.44 88 ASP A N 1
ATOM 652 C CA . ASP A 1 88 ? -21.281 -4.289 -4.035 1 94.44 88 ASP A CA 1
ATOM 653 C C . ASP A 1 88 ? -21.125 -3.105 -3.084 1 94.44 88 ASP A C 1
ATOM 655 O O . ASP A 1 88 ? -21.609 -3.141 -1.952 1 94.44 88 ASP A O 1
ATOM 659 N N . GLN A 1 89 ? -20.375 -2.174 -3.514 1 92.5 89 GLN A N 1
ATOM 660 C CA . GLN A 1 89 ? -20.344 -0.852 -2.896 1 92.5 89 GLN A CA 1
ATOM 661 C C . GLN A 1 89 ? -20.859 0.216 -3.859 1 92.5 89 GLN A C 1
ATOM 663 O O . GLN A 1 89 ? -20.078 1 -4.398 1 92.5 89 GLN A O 1
ATOM 668 N N . LEU A 1 90 ? -22.109 0.321 -4.004 1 90.38 90 LEU A N 1
ATOM 669 C CA . LEU A 1 90 ? -22.766 1.062 -5.07 1 90.38 90 LEU A CA 1
ATOM 670 C C . LEU A 1 90 ? -22.594 2.564 -4.879 1 90.38 90 LEU A C 1
ATOM 672 O O . LEU A 1 90 ? -22.516 3.314 -5.855 1 90.38 90 LEU A O 1
ATOM 676 N N . GLU A 1 91 ? -22.516 2.961 -3.619 1 86.75 91 GLU A N 1
ATOM 677 C CA . GLU A 1 91 ? -22.297 4.383 -3.369 1 86.75 91 GLU A CA 1
ATOM 678 C C . GLU A 1 91 ? -21 4.859 -4.012 1 86.75 91 GLU A C 1
ATOM 680 O O . GLU A 1 91 ? -20.891 6.012 -4.441 1 86.75 91 GLU A O 1
ATOM 685 N N . GLU A 1 92 ? -20.078 3.932 -4.145 1 89.31 92 GLU A N 1
ATOM 686 C CA . GLU A 1 92 ? -18.781 4.262 -4.734 1 89.31 92 GLU A CA 1
ATOM 687 C C . GLU A 1 92 ? -18.688 3.773 -6.18 1 89.31 92 GLU A C 1
ATOM 689 O O . GLU A 1 92 ? -17.688 4 -6.855 1 89.31 92 GLU A O 1
ATOM 694 N N . GLY A 1 93 ? -19.766 3.111 -6.648 1 94.25 93 GLY A N 1
ATOM 695 C CA . GLY A 1 93 ? -19.812 2.613 -8.016 1 94.25 93 GLY A CA 1
ATOM 696 C C . GLY A 1 93 ? -18.828 1.486 -8.273 1 94.25 93 GLY A C 1
ATOM 697 O O . GLY A 1 93 ? -18.25 1.392 -9.359 1 94.25 93 GLY A O 1
ATOM 698 N N . VAL A 1 94 ? -18.578 0.658 -7.188 1 96.62 94 VAL A N 1
ATOM 699 C CA . VAL A 1 94 ? -17.578 -0.38 -7.371 1 96.62 94 VAL A CA 1
ATOM 700 C C . VAL A 1 94 ? -18.078 -1.699 -6.789 1 96.62 94 VAL A C 1
ATOM 702 O O . VAL A 1 94 ? -19.062 -1.723 -6.051 1 96.62 94 VAL A O 1
ATOM 705 N N . LYS A 1 95 ? -17.516 -2.746 -7.234 1 97.62 95 LYS A N 1
ATOM 706 C CA . LYS A 1 95 ? -17.531 -4.062 -6.605 1 97.62 95 LYS A CA 1
ATOM 707 C C . LYS A 1 95 ? -16.188 -4.395 -5.973 1 97.62 95 LYS A C 1
ATOM 709 O O . LYS A 1 95 ? -15.141 -4.113 -6.555 1 97.62 95 LYS A O 1
ATOM 714 N N . VAL A 1 96 ? -16.281 -5.062 -4.789 1 97.94 96 VAL A N 1
ATOM 715 C CA . VAL A 1 96 ? -15.055 -5.25 -4.012 1 97.94 96 VAL A CA 1
ATOM 716 C C . VAL A 1 96 ? -14.898 -6.723 -3.643 1 97.94 96 VAL A C 1
ATOM 718 O O . VAL A 1 96 ? -15.875 -7.387 -3.285 1 97.94 96 VAL A O 1
ATOM 721 N N . VAL A 1 97 ? -13.742 -7.262 -3.773 1 98 97 VAL A N 1
ATOM 722 C CA . VAL A 1 97 ? -13.32 -8.5 -3.127 1 98 97 VAL A CA 1
ATOM 723 C C . VAL A 1 97 ? -12.258 -8.203 -2.074 1 98 9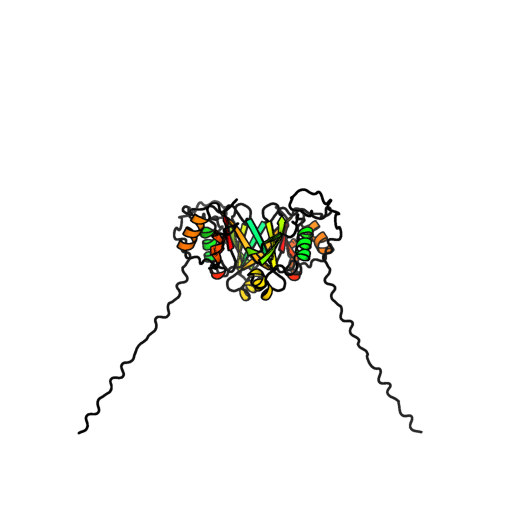7 VAL A C 1
ATOM 725 O O . VAL A 1 97 ? -11.297 -7.477 -2.344 1 98 97 VAL A O 1
ATOM 728 N N . TYR A 1 98 ? -12.422 -8.727 -0.923 1 98.25 98 TYR A N 1
ATOM 729 C CA . TYR A 1 98 ? -11.453 -8.539 0.156 1 98.25 98 TYR A CA 1
ATOM 730 C C . TYR A 1 98 ? -10.461 -9.695 0.199 1 98.25 98 TYR A C 1
ATOM 732 O O . TYR A 1 98 ? -10.859 -10.867 0.208 1 98.25 98 TYR A O 1
ATOM 740 N N . VAL A 1 99 ? -9.219 -9.391 0.151 1 98.19 99 VAL A N 1
ATOM 741 C CA . VAL A 1 99 ? -8.117 -10.312 0.396 1 98.19 99 VAL A CA 1
ATOM 742 C C . VAL A 1 99 ? -7.645 -10.18 1.842 1 98.19 99 VAL A C 1
ATOM 744 O O . VAL A 1 99 ? -7.117 -9.141 2.236 1 98.19 99 VAL A O 1
ATOM 747 N N . LYS A 1 100 ? -7.758 -11.18 2.602 1 97.62 100 LYS A N 1
ATOM 748 C CA . LYS A 1 100 ? -7.492 -11.117 4.035 1 97.62 100 LYS A CA 1
ATOM 749 C C . LYS A 1 100 ? -6.07 -11.57 4.352 1 97.62 100 LYS A C 1
ATOM 751 O O . LYS A 1 100 ? -5.707 -12.719 4.078 1 97.62 100 LYS A O 1
ATOM 756 N N . LEU A 1 101 ? -5.309 -10.688 4.914 1 97.69 101 LEU A N 1
ATOM 757 C CA . LEU A 1 101 ? -3.969 -11 5.398 1 97.69 101 LEU A CA 1
ATOM 758 C C . LEU A 1 101 ? -3.889 -10.844 6.914 1 97.69 101 LEU A C 1
ATOM 760 O O . LEU A 1 101 ? -4.801 -10.289 7.535 1 97.69 101 LEU A O 1
ATOM 764 N N . PRO A 1 102 ? -2.846 -11.32 7.555 1 97.19 102 PRO A N 1
ATOM 765 C CA . PRO A 1 102 ? -2.76 -11.328 9.016 1 97.19 102 PRO A CA 1
ATOM 766 C C . PRO A 1 102 ? -2.818 -9.922 9.609 1 97.19 102 PRO A C 1
ATOM 768 O O . PRO A 1 102 ? -3.35 -9.734 10.711 1 97.19 102 PRO A O 1
ATOM 771 N N . ASN A 1 103 ? -2.34 -8.93 8.914 1 98 103 ASN A N 1
ATOM 772 C CA . ASN A 1 103 ? -2.197 -7.641 9.586 1 98 103 ASN A CA 1
ATOM 773 C C . ASN A 1 103 ? -2.908 -6.527 8.82 1 98 103 ASN A C 1
ATOM 775 O O . ASN A 1 103 ? -3.094 -5.43 9.344 1 98 103 ASN A O 1
ATOM 779 N N . VAL A 1 104 ? -3.32 -6.77 7.562 1 98.06 104 VAL A N 1
ATOM 780 C CA . VAL A 1 104 ? -4.062 -5.805 6.762 1 98.06 104 VAL A CA 1
ATOM 781 C C . VAL A 1 104 ? -5.023 -6.535 5.828 1 98.06 104 VAL A C 1
ATOM 783 O O . VAL A 1 104 ? -4.984 -7.762 5.723 1 98.06 104 VAL A O 1
ATOM 786 N N . ALA A 1 105 ? 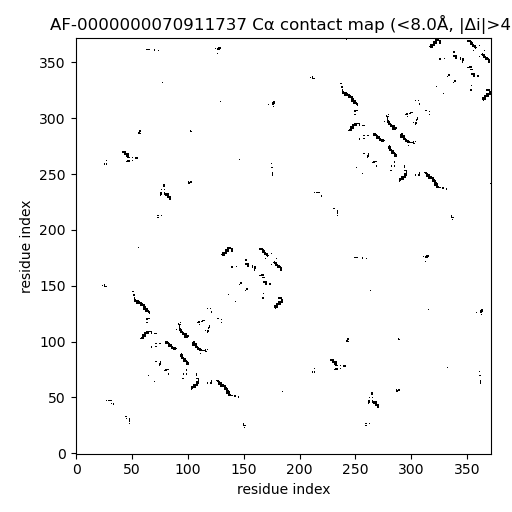-5.887 -5.758 5.215 1 98 105 ALA A N 1
ATOM 787 C CA . ALA A 1 105 ? -6.68 -6.262 4.094 1 98 105 ALA A CA 1
ATOM 788 C C . ALA A 1 105 ? -6.27 -5.59 2.787 1 98 105 ALA A C 1
ATOM 790 O O . ALA A 1 105 ? -5.789 -4.453 2.791 1 98 105 ALA A O 1
ATOM 791 N N . ILE A 1 106 ? -6.371 -6.324 1.735 1 98.56 106 ILE A N 1
ATOM 792 C CA . ILE A 1 106 ? -6.359 -5.738 0.399 1 98.56 106 ILE A CA 1
ATOM 793 C C . ILE A 1 106 ? -7.781 -5.699 -0.159 1 98.56 106 ILE A C 1
ATOM 795 O O . ILE A 1 106 ? -8.508 -6.699 -0.102 1 98.56 106 ILE A O 1
ATOM 799 N N . GLU A 1 107 ? -8.195 -4.574 -0.6 1 98.44 107 GLU A N 1
ATOM 800 C CA . GLU A 1 107 ? -9.445 -4.434 -1.333 1 98.44 107 GLU A CA 1
ATOM 801 C C . GLU A 1 107 ? -9.203 -4.398 -2.84 1 98.44 107 GLU A C 1
ATOM 803 O O . GLU A 1 107 ? -8.594 -3.459 -3.354 1 98.44 107 GLU A O 1
ATOM 808 N N . LEU A 1 108 ? -9.68 -5.391 -3.486 1 98.62 108 LEU A N 1
ATOM 809 C CA . LEU A 1 108 ? -9.695 -5.359 -4.945 1 98.62 108 LEU A CA 1
ATOM 810 C C . LEU A 1 108 ? -10.953 -4.664 -5.461 1 98.62 108 LEU A C 1
ATOM 812 O O . LEU A 1 108 ? -12.07 -5.082 -5.152 1 98.62 108 LEU A O 1
ATOM 816 N N . LEU A 1 109 ? -10.758 -3.623 -6.254 1 98.56 109 LEU A N 1
ATOM 817 C CA . LEU A 1 109 ? -11.867 -2.777 -6.691 1 98.56 109 LEU A CA 1
ATOM 818 C C . LEU A 1 109 ? -12.086 -2.906 -8.195 1 98.56 109 LEU A C 1
ATOM 820 O O . LEU A 1 109 ? -11.148 -2.781 -8.977 1 98.56 109 LEU A O 1
ATOM 824 N N . HIS A 1 110 ? -13.242 -3.15 -8.594 1 98.69 110 HIS A N 1
ATOM 825 C CA . HIS A 1 110 ? -13.664 -3.08 -9.992 1 98.69 110 HIS A CA 1
ATOM 826 C C . HIS A 1 110 ? -14.852 -2.143 -10.164 1 98.69 110 HIS A C 1
ATOM 828 O O . HIS A 1 110 ? -15.828 -2.227 -9.414 1 98.69 110 HIS A O 1
ATOM 834 N N . PRO A 1 111 ? -14.781 -1.294 -11.148 1 98.06 111 PRO A N 1
ATOM 835 C CA . PRO A 1 111 ? -15.875 -0.337 -11.328 1 98.06 111 PRO A CA 1
ATOM 836 C C . PRO A 1 111 ? -17.141 -0.982 -11.898 1 98.06 111 PRO A C 1
ATOM 838 O O . PRO A 1 111 ? -17.047 -1.87 -12.75 1 98.06 111 PRO A O 1
ATOM 841 N N . VAL A 1 112 ? -18.266 -0.548 -11.391 1 96.94 112 VAL A N 1
ATOM 842 C CA . VAL A 1 112 ? -19.531 -0.978 -11.969 1 96.94 112 VAL A CA 1
ATOM 843 C C . VAL A 1 112 ? -20.266 0.223 -12.57 1 96.94 112 VAL A C 1
ATOM 845 O O . VAL A 1 112 ? -21.297 0.067 -13.219 1 96.94 112 VAL A O 1
ATOM 848 N N . GLU A 1 113 ? -19.766 1.405 -12.305 1 95.88 113 GLU A N 1
ATOM 849 C CA . GLU A 1 113 ? -20.25 2.645 -12.914 1 95.88 113 GLU A CA 1
ATOM 850 C C . GLU A 1 113 ? -19.109 3.4 -13.594 1 95.88 113 GLU A C 1
ATOM 852 O O . GLU A 1 113 ? -18 3.508 -13.039 1 95.88 113 GLU A O 1
ATOM 857 N N . ALA A 1 114 ? -19.375 3.967 -14.719 1 94.31 114 ALA A N 1
ATOM 858 C CA . ALA A 1 114 ? -18.375 4.668 -15.508 1 94.31 114 ALA A CA 1
ATOM 859 C C . ALA A 1 114 ? -17.906 5.941 -14.805 1 94.31 114 ALA A C 1
ATOM 861 O O . ALA A 1 114 ? -16.797 6.406 -15.023 1 94.31 114 ALA A O 1
ATOM 862 N N . SER A 1 115 ? -18.703 6.48 -13.961 1 93.12 115 SER A N 1
ATOM 863 C CA . SER A 1 115 ? -18.406 7.75 -13.305 1 93.12 115 SER A CA 1
ATOM 864 C C . SER A 1 115 ? -17.578 7.539 -12.047 1 93.12 115 SER A C 1
ATOM 866 O O . SER A 1 115 ? -17.125 8.508 -11.422 1 93.12 115 SER A O 1
ATOM 868 N N . SER A 1 116 ? -17.328 6.328 -11.68 1 93.62 116 SER A N 1
ATOM 869 C CA . SER A 1 116 ? -16.578 6.066 -10.453 1 93.62 116 SER A CA 1
ATOM 870 C C . SER A 1 116 ? -15.125 6.504 -10.586 1 93.62 116 SER A C 1
ATOM 872 O O . SER A 1 116 ? -14.578 6.527 -11.688 1 93.62 116 SER A O 1
ATOM 874 N N . THR A 1 117 ? -14.531 6.824 -9.422 1 92.81 117 THR A N 1
ATOM 875 C CA . THR A 1 117 ? -13.117 7.184 -9.406 1 92.81 117 THR A CA 1
ATOM 876 C C . THR A 1 117 ? -12.25 6.012 -9.852 1 92.81 117 THR A C 1
ATOM 878 O O . THR A 1 117 ? -11.195 6.207 -10.453 1 92.81 117 THR A O 1
ATOM 881 N N . VAL A 1 118 ? -12.688 4.816 -9.609 1 97.44 118 VAL A N 1
ATOM 882 C CA . VAL A 1 118 ? -11.953 3.613 -9.984 1 97.44 118 VAL A CA 1
ATOM 883 C C . VAL A 1 118 ? -11.969 3.451 -11.5 1 97.44 118 VAL A C 1
ATOM 885 O O . VAL A 1 118 ? -10.961 3.07 -12.102 1 97.44 118 VAL A O 1
ATOM 888 N N . ALA A 1 119 ? -13.117 3.752 -12.125 1 97.69 119 ALA A N 1
ATOM 889 C CA . ALA A 1 119 ? -13.195 3.703 -13.586 1 97.69 119 ALA A CA 1
ATOM 890 C C . ALA A 1 119 ? -12.195 4.664 -14.219 1 97.69 119 ALA A C 1
ATOM 892 O O . ALA A 1 119 ? -11.469 4.289 -15.141 1 97.69 119 ALA A O 1
ATOM 893 N N . LYS A 1 120 ? -12.133 5.82 -13.742 1 97.06 120 LYS A N 1
ATOM 894 C CA . LYS A 1 120 ? -11.203 6.816 -14.25 1 97.06 120 LYS A CA 1
ATOM 895 C C . LYS A 1 120 ? -9.758 6.371 -14.047 1 97.06 120 LYS A C 1
ATOM 897 O O . LYS A 1 120 ? -8.914 6.551 -14.93 1 97.06 120 LYS A O 1
ATOM 902 N N . PHE A 1 121 ? -9.508 5.879 -12.898 1 97.44 121 PHE A N 1
ATOM 903 C CA . PHE A 1 121 ? -8.172 5.379 -12.586 1 97.44 121 PHE A CA 1
ATOM 904 C C . PHE A 1 121 ? -7.742 4.316 -13.594 1 97.44 121 PHE A C 1
ATOM 906 O O . PHE A 1 121 ? -6.617 4.352 -14.094 1 97.44 121 PHE A O 1
ATOM 913 N N . LEU A 1 122 ? -8.625 3.404 -13.93 1 98.19 122 LEU A N 1
ATOM 914 C CA . LEU A 1 122 ? -8.297 2.295 -14.812 1 98.19 122 LEU A CA 1
ATOM 915 C C . LEU A 1 122 ? -8.141 2.777 -16.25 1 98.19 122 LEU A C 1
ATOM 917 O O . LEU A 1 122 ? -7.441 2.148 -17.047 1 98.19 122 LEU A O 1
ATOM 921 N N . GLU A 1 123 ? -8.797 3.857 -16.594 1 98.12 123 GLU A N 1
ATOM 922 C CA . GLU A 1 123 ? -8.578 4.461 -17.906 1 98.12 123 GLU A CA 1
ATOM 923 C C . GLU A 1 123 ? -7.117 4.859 -18.094 1 98.12 123 GLU A C 1
ATOM 925 O O . GLU A 1 123 ? -6.547 4.672 -19.156 1 98.12 123 GLU A O 1
ATOM 930 N N . LYS A 1 124 ? -6.523 5.355 -17.047 1 96.62 124 LYS A N 1
ATOM 931 C CA . LYS A 1 124 ? -5.137 5.812 -17.078 1 96.62 124 LYS A CA 1
ATOM 932 C C . LYS A 1 124 ? -4.172 4.668 -16.797 1 96.62 124 LYS A C 1
ATOM 934 O O . LYS A 1 124 ? -2.992 4.738 -17.141 1 96.62 124 LYS A O 1
ATOM 939 N N . ASN A 1 125 ? -4.656 3.637 -16.109 1 97.38 125 ASN A N 1
ATOM 940 C CA . ASN A 1 125 ? -3.895 2.463 -15.703 1 97.38 125 ASN A CA 1
ATOM 941 C C . ASN A 1 125 ? -4.609 1.169 -16.078 1 97.38 125 ASN A C 1
ATOM 943 O O . ASN A 1 125 ? -5.105 0.451 -15.211 1 97.38 125 ASN A O 1
ATOM 947 N N . PRO A 1 126 ? -4.582 0.81 -17.344 1 97.75 126 PRO A N 1
ATOM 948 C CA . PRO A 1 126 ? -5.43 -0.287 -17.812 1 97.75 126 PRO A CA 1
ATOM 949 C C . PRO A 1 126 ? -5.062 -1.629 -17.188 1 97.75 126 PRO A C 1
ATOM 951 O O . PRO A 1 126 ? -5.898 -2.533 -17.109 1 97.75 126 PRO A O 1
ATOM 954 N N . SER A 1 127 ? -3.863 -1.807 -16.688 1 97.12 127 SER A N 1
ATOM 955 C CA . SER A 1 127 ? -3.438 -3.059 -16.078 1 97.12 127 SER A CA 1
ATOM 956 C C . SER A 1 127 ? -3.773 -3.088 -14.586 1 97.12 127 SER A C 1
ATOM 958 O O . SER A 1 127 ? -3.605 -4.113 -13.93 1 97.12 127 SER A O 1
ATOM 960 N N . GLY A 1 128 ? -4.305 -1.971 -14.055 1 98.25 128 GLY A N 1
ATOM 961 C CA . GLY A 1 128 ? -4.578 -1.856 -12.633 1 98.25 128 GLY A CA 1
ATOM 962 C C . GLY A 1 128 ? -3.51 -1.09 -11.875 1 98.25 128 GLY A C 1
ATOM 963 O O . GLY A 1 128 ? -2.678 -0.414 -12.484 1 98.25 128 GLY A O 1
ATOM 964 N N . GLY A 1 129 ? -3.609 -1.163 -10.562 1 98.38 129 GLY A N 1
ATOM 965 C CA . GLY A 1 129 ? -2.662 -0.469 -9.703 1 98.38 129 GLY A CA 1
ATOM 966 C C . GLY A 1 129 ? -3.236 -0.11 -8.352 1 98.38 129 GLY A C 1
ATOM 967 O O . GLY A 1 129 ? -4.438 -0.26 -8.117 1 98.38 129 GLY A O 1
ATOM 968 N N . ILE A 1 130 ? -2.355 0.305 -7.504 1 98.75 130 ILE A N 1
ATOM 969 C CA . ILE A 1 130 ? -2.787 0.712 -6.172 1 98.75 130 ILE A CA 1
ATOM 970 C C . ILE A 1 130 ? -3.561 2.027 -6.262 1 98.75 130 ILE A C 1
ATOM 972 O O . ILE A 1 130 ? -3.041 3.025 -6.762 1 98.75 130 ILE A O 1
ATOM 976 N N . HIS A 1 131 ? -4.781 1.977 -5.773 1 98 131 HIS A N 1
ATOM 977 C CA . HIS A 1 131 ? -5.66 3.139 -5.84 1 98 131 HIS A CA 1
ATOM 978 C C . HIS A 1 131 ? -5.469 4.047 -4.633 1 98 131 HIS A C 1
ATOM 980 O O . HIS A 1 131 ? -5.344 5.266 -4.777 1 98 131 HIS A O 1
ATOM 986 N N . HIS A 1 132 ? -5.488 3.426 -3.398 1 97.62 132 HIS A N 1
ATOM 987 C CA . HIS A 1 132 ? -5.285 4.246 -2.209 1 97.62 132 HIS A CA 1
ATOM 988 C C . HIS A 1 132 ? -4.859 3.393 -1.019 1 97.62 132 HIS A C 1
ATOM 990 O O . HIS A 1 132 ? -4.965 2.166 -1.06 1 97.62 132 HIS A O 1
ATOM 996 N N . LEU A 1 133 ? -4.289 4.055 -0.047 1 98.5 133 LEU A N 1
ATO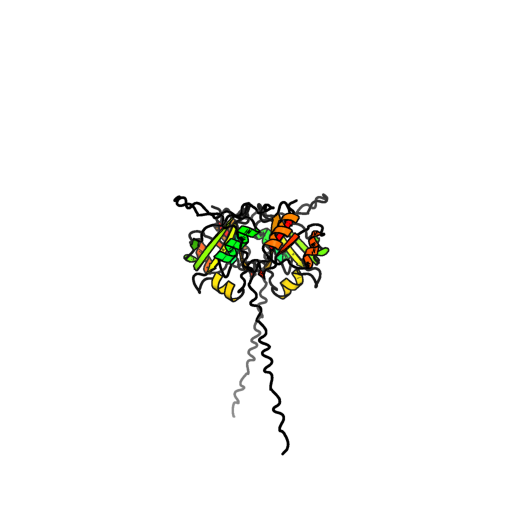M 997 C CA . LEU A 1 133 ? -4.023 3.512 1.281 1 98.5 133 LEU A CA 1
ATOM 998 C C . LEU A 1 133 ? -5 4.082 2.307 1 98.5 133 LEU A C 1
ATOM 1000 O O . LEU A 1 133 ? -5.207 5.293 2.363 1 98.5 133 LEU A O 1
ATOM 1004 N N . CYS A 1 134 ? -5.562 3.189 3.111 1 97.44 134 CYS A N 1
ATOM 1005 C CA . CYS A 1 134 ? -6.488 3.645 4.141 1 97.44 134 CYS A CA 1
ATOM 1006 C C . CYS A 1 134 ? -5.941 3.363 5.531 1 97.44 134 CYS A C 1
ATOM 1008 O O . CYS A 1 134 ? -5.633 2.217 5.863 1 97.44 134 CYS A O 1
ATOM 1010 N N . PHE A 1 135 ? -5.855 4.41 6.34 1 98.19 135 PHE A N 1
ATOM 1011 C CA . PHE A 1 135 ? -5.418 4.297 7.727 1 98.19 135 PHE A CA 1
ATOM 1012 C C . PHE A 1 135 ? -6.586 4.496 8.68 1 98.19 135 PHE A C 1
ATOM 1014 O O . PHE A 1 135 ? -7.426 5.371 8.469 1 98.19 135 PHE A O 1
ATOM 1021 N N . ALA A 1 136 ? -6.625 3.664 9.734 1 97.75 136 ALA A N 1
ATOM 1022 C CA . ALA A 1 136 ? -7.664 3.787 10.75 1 97.75 136 ALA A CA 1
ATOM 1023 C C . ALA A 1 136 ? -7.258 4.781 11.828 1 97.75 136 ALA A C 1
ATOM 1025 O O . ALA A 1 136 ? -6.113 4.773 12.289 1 97.75 136 ALA A O 1
ATOM 1026 N N . VAL A 1 137 ? -8.211 5.672 12.188 1 97.69 137 VAL A N 1
ATOM 1027 C CA . VAL A 1 137 ? -7.965 6.625 13.258 1 97.69 137 VAL A CA 1
ATOM 1028 C C . VAL A 1 137 ? -9.031 6.469 14.344 1 97.69 137 VAL A C 1
ATOM 1030 O O . VAL A 1 137 ? -10.141 6.004 14.07 1 97.69 137 VAL A O 1
ATOM 1033 N N . ASP A 1 138 ? -8.727 6.852 15.562 1 97.44 138 ASP A N 1
ATOM 1034 C CA . ASP A 1 138 ? -9.672 6.699 16.672 1 97.44 138 ASP A CA 1
ATOM 1035 C C . ASP A 1 138 ? -10.641 7.875 16.734 1 97.44 138 ASP A C 1
ATOM 1037 O O . ASP A 1 138 ? -11.695 7.785 17.375 1 97.44 138 ASP A O 1
ATOM 1041 N N . ASP A 1 139 ? -10.297 9 16.078 1 96.19 139 ASP A N 1
ATOM 1042 C CA . ASP A 1 139 ? -11.133 10.195 16.094 1 96.19 139 ASP A CA 1
ATOM 1043 C C . ASP A 1 139 ? -11.023 10.953 14.766 1 96.19 139 ASP A C 1
ATOM 1045 O O . ASP A 1 139 ? -10.172 11.836 14.625 1 96.19 139 ASP A O 1
ATOM 1049 N N . LEU A 1 140 ? -11.938 10.664 13.875 1 95.25 140 LEU A N 1
ATOM 1050 C CA . LEU A 1 140 ? -11.891 11.211 12.531 1 95.25 140 LEU A CA 1
ATOM 1051 C C . LEU A 1 140 ? -12.156 12.711 12.547 1 95.25 140 LEU A C 1
ATOM 1053 O O . LEU A 1 140 ? -11.578 13.461 11.75 1 95.25 140 LEU A O 1
ATOM 1057 N N . ASN A 1 141 ? -13.062 13.133 13.367 1 93.5 141 ASN A N 1
ATOM 1058 C CA . ASN A 1 141 ? -13.375 14.555 13.445 1 93.5 141 ASN A CA 1
ATOM 1059 C C . ASN A 1 141 ? -12.164 15.383 13.875 1 93.5 141 ASN A C 1
ATOM 1061 O O . ASN A 1 141 ? -11.875 16.422 13.273 1 93.5 141 ASN A O 1
ATOM 1065 N N . SER A 1 142 ? -11.469 14.922 14.859 1 95.62 142 SER A N 1
ATOM 1066 C CA . SER A 1 142 ? -10.258 15.602 15.297 1 95.62 142 SER A CA 1
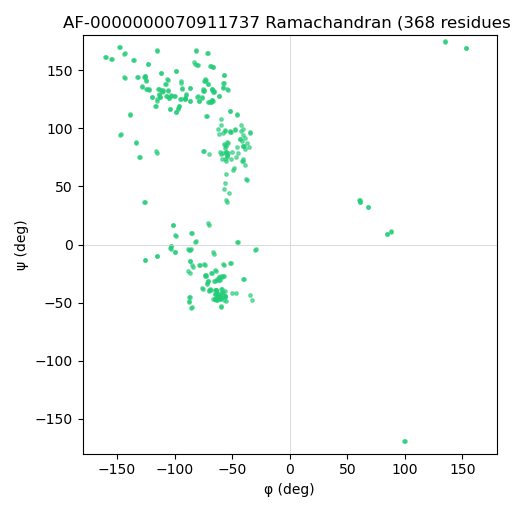ATOM 1067 C C . SER A 1 142 ? -9.188 15.578 14.211 1 95.62 142 SER A C 1
ATOM 1069 O O . SER A 1 142 ? -8.477 16.562 14.016 1 95.62 142 SER A O 1
ATOM 1071 N N . ALA A 1 143 ? -9.102 14.469 13.539 1 95.5 143 ALA A N 1
ATOM 1072 C CA . ALA A 1 143 ? -8.156 14.383 12.43 1 95.5 143 ALA A CA 1
ATOM 1073 C C . ALA A 1 143 ? -8.477 15.406 11.352 1 95.5 143 ALA A C 1
ATOM 1075 O O . ALA A 1 143 ? -7.578 16.078 10.828 1 95.5 143 ALA A O 1
ATOM 1076 N N . SER A 1 144 ? -9.695 15.492 11.055 1 93.31 144 SER A N 1
ATOM 1077 C CA . SER A 1 144 ? -10.133 16.422 10.023 1 93.31 144 SER A CA 1
ATOM 1078 C C . SER A 1 144 ? -9.711 17.859 10.359 1 93.31 144 SER A C 1
ATOM 1080 O O . SER A 1 144 ? -9.141 18.547 9.516 1 93.31 144 SER A O 1
ATOM 1082 N N . ARG A 1 145 ? -9.945 18.281 11.531 1 93.12 145 ARG A N 1
ATOM 1083 C CA . ARG A 1 145 ? -9.602 19.641 11.961 1 93.12 145 ARG A CA 1
ATOM 1084 C C . ARG A 1 145 ? -8.086 19.844 11.945 1 93.12 145 ARG A C 1
ATOM 1086 O O . ARG A 1 145 ? -7.602 20.875 11.461 1 93.12 145 ARG A O 1
ATOM 1093 N N . TYR A 1 146 ? -7.391 18.875 12.414 1 94.94 146 TYR A N 1
ATOM 1094 C CA . TYR A 1 146 ? -5.941 18.969 12.508 1 94.94 146 TYR A CA 1
ATOM 1095 C C . TYR A 1 146 ? -5.309 19.062 11.125 1 94.94 146 TYR A C 1
ATOM 1097 O O . TYR A 1 146 ? -4.418 19.875 10.891 1 94.94 146 TYR A O 1
ATOM 1105 N N . ILE A 1 147 ? -5.738 18.219 10.25 1 92.94 147 ILE A N 1
ATOM 1106 C CA . ILE A 1 147 ? -5.195 18.156 8.891 1 92.94 147 ILE A CA 1
ATOM 1107 C C . ILE A 1 147 ? -5.48 19.469 8.164 1 92.94 147 ILE A C 1
ATOM 1109 O O . ILE A 1 147 ? -4.637 19.969 7.41 1 92.94 147 ILE A O 1
ATOM 1113 N N . GLU A 1 148 ? -6.66 20 8.359 1 90.19 148 GLU A N 1
ATOM 1114 C CA . GLU A 1 148 ? -6.984 21.297 7.793 1 90.19 148 GLU A CA 1
ATOM 1115 C C . GLU A 1 148 ? -6.031 22.375 8.312 1 90.19 148 GLU A C 1
ATOM 1117 O O . GLU A 1 148 ? -5.562 23.219 7.539 1 90.19 148 GLU A O 1
ATOM 1122 N N . ASP A 1 149 ? -5.719 22.375 9.523 1 91.31 149 ASP A N 1
ATOM 1123 C CA . ASP A 1 149 ? -4.82 23.344 10.148 1 91.31 149 ASP A CA 1
ATOM 1124 C C . ASP A 1 149 ? -3.406 23.219 9.586 1 91.31 149 ASP A C 1
ATOM 1126 O O . ASP A 1 149 ? -2.668 24.203 9.523 1 91.31 149 ASP A O 1
ATOM 1130 N N . LEU A 1 150 ? -3.025 21.984 9.188 1 89.75 150 LEU A N 1
ATOM 1131 C CA . LEU A 1 150 ? -1.71 21.734 8.609 1 89.75 150 LEU A CA 1
ATOM 1132 C C . LEU A 1 150 ? -1.639 22.25 7.18 1 89.75 150 LEU A C 1
ATOM 1134 O O . LEU A 1 150 ? -0.553 22.344 6.602 1 89.75 150 LEU A O 1
ATOM 1138 N N . GLY A 1 151 ? -2.836 22.516 6.559 1 88.62 151 GLY A N 1
ATOM 1139 C CA . GLY A 1 151 ? -2.867 23 5.191 1 88.62 151 GLY A CA 1
ATOM 1140 C C . GLY A 1 151 ? -2.875 21.891 4.16 1 88.62 151 GLY A C 1
ATOM 1141 O O . GLY A 1 151 ? -2.631 22.125 2.975 1 88.62 151 GLY A O 1
ATOM 1142 N N . VAL A 1 152 ? -3.08 20.688 4.652 1 87.06 152 VAL A N 1
ATOM 1143 C CA . VAL A 1 152 ? -3.197 19.578 3.725 1 87.06 152 VAL A CA 1
ATOM 1144 C C . VAL A 1 152 ? -4.566 19.594 3.051 1 87.06 152 VAL A C 1
ATOM 1146 O O . VAL A 1 152 ? -5.594 19.703 3.725 1 87.06 152 VAL A O 1
ATOM 1149 N N . GLU A 1 153 ? -4.598 19.578 1.731 1 83.19 153 GLU A N 1
ATOM 1150 C CA . GLU A 1 153 ? -5.84 19.656 0.975 1 83.19 153 GLU A CA 1
ATOM 1151 C C . GLU A 1 153 ? -6.617 18.344 1.03 1 83.19 153 GLU A C 1
ATOM 1153 O O . GLU A 1 153 ? -6.039 17.266 0.875 1 83.19 153 GLU A O 1
ATOM 1158 N N . ARG A 1 154 ? -7.941 18.531 1.306 1 82.44 154 ARG A N 1
ATOM 1159 C CA . ARG A 1 154 ? -8.867 17.406 1.232 1 82.44 154 ARG A CA 1
ATOM 1160 C C . ARG A 1 154 ? -9.547 17.344 -0.131 1 82.44 154 ARG A C 1
ATOM 1162 O O . ARG A 1 154 ? -9.789 18.375 -0.756 1 82.44 154 ARG A O 1
ATOM 1169 N N . MET A 1 155 ? -9.688 16.156 -0.576 1 80.31 155 MET A N 1
ATOM 1170 C CA . MET A 1 155 ? -10.484 16.016 -1.788 1 80.31 155 MET A CA 1
ATOM 1171 C C . MET A 1 155 ? -11.945 16.359 -1.516 1 80.31 155 MET A C 1
ATOM 1173 O O . MET A 1 155 ? -12.445 16.141 -0.409 1 80.31 155 MET A O 1
ATOM 1177 N N . LYS A 1 156 ? -12.594 17.25 -2.455 1 64.75 156 LYS A N 1
ATOM 1178 C CA . LYS A 1 156 ? -13.922 17.844 -2.314 1 64.75 156 LYS A CA 1
ATOM 1179 C C . LYS A 1 156 ? -14.961 16.781 -1.982 1 64.75 156 LYS A C 1
ATOM 1181 O O . LYS A 1 156 ? -15.945 17.047 -1.288 1 64.75 156 LYS A O 1
ATOM 1186 N N . ASN A 1 157 ? -14.953 15.609 -2.576 1 54.78 157 ASN A N 1
ATOM 1187 C CA . ASN A 1 157 ? -16.078 14.688 -2.414 1 54.78 157 ASN A CA 1
ATOM 1188 C C . ASN A 1 157 ? -16.141 14.125 -0.998 1 54.78 157 ASN A C 1
ATOM 1190 O O . ASN A 1 157 ? -16.719 13.055 -0.774 1 54.78 157 ASN A O 1
ATOM 1194 N N . ASP A 1 158 ? -15.445 14.758 -0.067 1 52.94 158 ASP A N 1
ATOM 1195 C CA . ASP A 1 158 ? -15.359 14.289 1.313 1 52.94 158 ASP A CA 1
ATOM 1196 C C . ASP A 1 158 ? -16.719 14.383 2.01 1 52.94 158 ASP A C 1
ATOM 1198 O O . ASP A 1 158 ? -16.812 14.195 3.225 1 52.94 158 ASP A O 1
ATOM 1202 N N . HIS A 1 159 ? -17.625 14.938 1.361 1 46.97 159 HIS A N 1
ATOM 1203 C CA . HIS A 1 159 ? -18.922 14.82 2.012 1 46.97 159 HIS A CA 1
ATOM 1204 C C . HIS A 1 159 ? -19.172 13.391 2.492 1 46.97 159 HIS A C 1
ATOM 1206 O O . HIS A 1 159 ? -20.266 13.07 2.967 1 46.97 159 HIS A O 1
ATOM 1212 N N . LEU A 1 160 ? -18.219 12.617 2.289 1 50.16 160 LEU A N 1
ATOM 1213 C CA . LEU A 1 160 ? -18.438 11.195 2.547 1 50.16 160 LEU A CA 1
ATOM 1214 C C . LEU A 1 160 ? -18.297 10.883 4.031 1 50.16 160 LEU A C 1
ATOM 1216 O O . LEU A 1 160 ? -18.203 9.711 4.418 1 50.16 160 LEU A O 1
ATOM 1220 N N . LEU A 1 161 ? -18.062 12.016 4.801 1 48.78 161 LEU A N 1
ATOM 1221 C CA . LEU A 1 161 ? -18.156 11.781 6.238 1 48.78 161 LEU A CA 1
ATOM 1222 C C . LEU A 1 161 ? -19.516 11.227 6.613 1 48.78 161 LEU A C 1
ATOM 1224 O O . LEU A 1 161 ? -19.656 10.562 7.641 1 48.78 161 LEU A O 1
ATOM 1228 N N . ASN A 1 162 ? -20.359 11.422 5.695 1 45.38 162 ASN A N 1
ATOM 1229 C CA . ASN A 1 162 ? -21.719 10.969 5.977 1 45.38 162 ASN A CA 1
ATOM 1230 C C . ASN A 1 162 ? -22 9.602 5.344 1 45.38 162 ASN A C 1
ATOM 1232 O O . ASN A 1 162 ? -23.141 9.148 5.316 1 45.38 162 ASN A O 1
ATOM 1236 N N . GLN A 1 163 ? -20.984 9.109 4.855 1 58.66 163 GLN A N 1
ATOM 1237 C CA . GLN A 1 163 ? -21.172 7.777 4.293 1 58.66 163 GLN A CA 1
ATOM 1238 C C . GLN A 1 163 ? -21.094 6.707 5.375 1 58.66 163 GLN A C 1
ATOM 1240 O O . GLN A 1 163 ? -20.766 7.004 6.523 1 58.66 163 GLN A O 1
ATOM 1245 N N . GLN A 1 164 ? -21.703 5.656 5.094 1 62.81 164 GLN A N 1
ATOM 1246 C CA . GLN A 1 164 ? -21.703 4.539 6.031 1 62.81 164 GLN A CA 1
ATOM 1247 C C . GLN A 1 164 ? -20.344 4.359 6.688 1 62.81 164 GLN A C 1
ATOM 1249 O O . GLN A 1 164 ? -20.25 4.07 7.883 1 62.81 164 GLN A O 1
ATOM 1254 N N . GLN A 1 165 ? -19.312 4.75 5.918 1 74.62 165 GLN A N 1
ATOM 1255 C CA . GLN A 1 165 ? -17.969 4.723 6.496 1 74.62 165 GLN A CA 1
ATOM 1256 C C . GLN A 1 165 ? -17.219 6.012 6.191 1 74.62 165 GLN A C 1
ATOM 1258 O O . GLN A 1 165 ? -16.5 6.094 5.191 1 74.62 165 GLN A O 1
ATOM 1263 N N . PRO A 1 166 ? -17.438 6.941 7.102 1 83.56 166 PRO A N 1
ATOM 1264 C CA . PRO A 1 166 ? -16.797 8.242 6.871 1 83.56 166 PRO A CA 1
ATOM 1265 C C . PRO A 1 166 ? -15.281 8.141 6.742 1 83.56 166 PRO A C 1
ATOM 1267 O O . PRO A 1 166 ? -14.648 7.348 7.445 1 83.56 166 PRO A O 1
ATOM 1270 N N . ALA A 1 167 ? -14.781 8.789 5.793 1 91.06 167 ALA A N 1
ATOM 1271 C CA . ALA A 1 167 ? -13.344 8.805 5.555 1 91.06 167 ALA A CA 1
ATOM 1272 C C . ALA A 1 167 ? -12.883 10.18 5.07 1 91.06 167 ALA A C 1
ATOM 1274 O O . ALA A 1 167 ? -13.664 10.93 4.48 1 91.06 167 ALA A O 1
ATOM 1275 N N . LEU A 1 168 ? -11.734 10.602 5.473 1 92.75 168 LEU A N 1
ATOM 1276 C CA . LEU A 1 168 ? -11.031 11.742 4.91 1 92.75 168 LEU A CA 1
ATOM 1277 C C . LEU A 1 168 ? -10.102 11.312 3.781 1 92.75 168 LEU A C 1
ATOM 1279 O O . LEU A 1 168 ? -9.305 10.391 3.949 1 92.75 168 LEU A O 1
ATOM 1283 N N . ASN A 1 169 ? -10.289 11.938 2.627 1 93.88 169 ASN A N 1
ATOM 1284 C CA . ASN A 1 169 ? -9.414 11.672 1.488 1 93.88 169 ASN A CA 1
ATOM 1285 C C . ASN A 1 169 ? -8.414 12.805 1.282 1 93.88 169 ASN A C 1
ATOM 1287 O O . ASN A 1 169 ? -8.805 13.945 1.01 1 93.88 169 ASN A O 1
ATOM 1291 N N . LEU A 1 170 ? -7.148 12.469 1.431 1 93.75 170 LEU A N 1
ATOM 1292 C CA . LEU A 1 170 ? -6.09 13.453 1.228 1 93.75 170 LEU A CA 1
ATOM 1293 C C . LEU A 1 170 ? -5.574 13.406 -0.207 1 93.75 170 LEU A C 1
ATOM 1295 O O . LEU A 1 170 ? -5.359 12.32 -0.759 1 93.75 170 LEU A O 1
ATOM 1299 N N . HIS A 1 171 ? -5.422 14.539 -0.788 1 91.12 171 HIS A N 1
ATOM 1300 C CA . HIS A 1 171 ? -5.043 14.641 -2.191 1 91.12 171 HIS A CA 1
ATOM 1301 C C . HIS A 1 171 ? -3.592 14.219 -2.402 1 91.12 171 HIS A C 1
ATOM 1303 O O . HIS A 1 171 ? -2.703 14.633 -1.656 1 91.12 171 HIS A O 1
ATOM 1309 N N . PRO A 1 172 ? -3.355 13.453 -3.479 1 94.12 172 PRO A N 1
ATOM 1310 C CA . PRO A 1 172 ? -2 12.969 -3.75 1 94.12 172 PRO A CA 1
ATOM 1311 C C . PRO A 1 172 ? -0.981 14.094 -3.883 1 94.12 172 PRO A C 1
ATOM 1313 O O . PRO A 1 172 ? 0.196 13.906 -3.562 1 94.12 172 PRO A O 1
ATOM 1316 N N . LYS A 1 173 ? -1.405 15.227 -4.273 1 91.12 173 LYS A N 1
ATOM 1317 C CA . LYS A 1 173 ? -0.493 16.359 -4.43 1 91.12 173 LYS A CA 1
ATOM 1318 C C . LYS A 1 173 ? 0.161 16.719 -3.102 1 91.12 173 LYS A C 1
ATOM 1320 O O . LYS A 1 173 ? 1.291 17.219 -3.076 1 91.12 173 LYS A O 1
ATOM 1325 N N . ASP A 1 174 ? -0.534 16.438 -1.992 1 91.06 174 ASP A N 1
ATOM 1326 C CA . ASP A 1 174 ? -0.03 16.812 -0.675 1 91.06 174 ASP A CA 1
ATOM 1327 C C . ASP A 1 174 ? 0.538 15.602 0.062 1 91.06 174 ASP A C 1
ATOM 1329 O O . ASP A 1 174 ? 1.054 15.734 1.175 1 91.06 174 ASP A O 1
ATOM 1333 N N . THR A 1 175 ? 0.454 14.438 -0.484 1 95.12 175 THR A N 1
ATOM 1334 C CA . THR A 1 175 ? 0.879 13.211 0.187 1 95.12 175 THR A CA 1
ATOM 1335 C C . THR A 1 175 ? 1.872 12.438 -0.675 1 95.12 175 THR A C 1
ATOM 1337 O O . THR A 1 175 ? 1.822 11.211 -0.737 1 95.12 175 THR A O 1
ATOM 1340 N N . MET A 1 176 ? 2.732 13.156 -1.37 1 96 176 MET A N 1
ATOM 1341 C CA . MET A 1 176 ? 3.826 12.562 -2.139 1 96 176 MET A CA 1
ATOM 1342 C C . MET A 1 176 ? 3.291 11.625 -3.215 1 96 176 MET A C 1
ATOM 1344 O O . MET A 1 176 ? 3.832 10.539 -3.422 1 96 176 MET A O 1
ATOM 1348 N N . GLY A 1 177 ? 2.213 11.992 -3.82 1 96.62 177 GLY A N 1
ATOM 1349 C CA . GLY A 1 177 ? 1.694 11.258 -4.961 1 96.62 177 GLY A CA 1
ATOM 1350 C C . GLY A 1 177 ? 0.827 10.078 -4.562 1 96.62 177 GLY A C 1
ATOM 1351 O O . GLY A 1 177 ? 0.448 9.266 -5.41 1 96.62 177 GLY A O 1
ATOM 1352 N N . VAL A 1 178 ? 0.482 9.93 -3.326 1 97.62 178 VAL A N 1
ATOM 1353 C CA . VAL A 1 178 ? -0.284 8.789 -2.828 1 97.62 178 VAL A CA 1
ATOM 1354 C C . VAL A 1 178 ? -1.668 9.258 -2.379 1 97.62 178 VAL A C 1
ATOM 1356 O O . VAL A 1 178 ? -1.789 10.219 -1.623 1 97.62 178 VAL A O 1
ATOM 1359 N N . HIS A 1 179 ? -2.719 8.617 -2.895 1 96.25 179 HIS A N 1
ATOM 1360 C CA . HIS A 1 179 ? -4.051 8.828 -2.338 1 96.25 179 HIS A CA 1
ATOM 1361 C C . HIS A 1 179 ? -4.188 8.172 -0.969 1 96.25 179 HIS A C 1
ATOM 1363 O O . HIS A 1 179 ? -4.227 6.945 -0.865 1 96.25 179 HIS A O 1
ATOM 1369 N N . VAL A 1 180 ? -4.281 9.023 0.08 1 96.94 180 VAL A N 1
ATOM 1370 C CA . VAL A 1 180 ? -4.348 8.547 1.459 1 96.94 180 VAL A CA 1
ATOM 1371 C C . VAL A 1 180 ? -5.742 8.797 2.025 1 96.94 180 VAL A C 1
ATOM 1373 O O . VAL A 1 180 ? -6.293 9.891 1.879 1 96.94 180 VAL A O 1
ATOM 1376 N N . GLN A 1 181 ? -6.262 7.773 2.646 1 96 181 GLN A N 1
ATOM 1377 C CA . GLN A 1 181 ? -7.539 7.871 3.346 1 96 181 GLN A CA 1
ATOM 1378 C C . GLN A 1 181 ? -7.355 7.688 4.852 1 96 181 GLN A C 1
ATOM 1380 O O . GLN A 1 181 ? -6.598 6.82 5.289 1 96 181 GLN A O 1
ATOM 1385 N N . LEU A 1 182 ? -7.977 8.555 5.645 1 96.12 182 LEU A N 1
ATOM 1386 C CA . LEU A 1 182 ? -8.164 8.32 7.07 1 96.12 182 LEU A CA 1
ATOM 1387 C C . LEU A 1 182 ? -9.602 7.93 7.375 1 96.12 182 LEU A C 1
ATOM 1389 O O . LEU A 1 182 ? -10.539 8.617 6.957 1 96.12 182 LEU A O 1
ATOM 1393 N N . GLN A 1 183 ? -9.789 6.836 8.039 1 95.44 183 GLN A N 1
ATOM 1394 C CA . GLN A 1 183 ? -11.125 6.32 8.344 1 95.44 183 GLN A CA 1
ATOM 1395 C C . GLN A 1 183 ? -11.281 6.059 9.836 1 95.44 183 GLN A C 1
ATOM 1397 O O . GLN A 1 183 ? -10.344 5.613 10.5 1 95.44 183 GLN A O 1
ATOM 1402 N N . GLN A 1 184 ? -12.539 6.336 10.297 1 95.19 184 GLN A N 1
ATOM 1403 C CA . GLN A 1 184 ? -12.836 6.055 11.695 1 95.19 184 GLN A CA 1
ATOM 1404 C C . GLN A 1 184 ? -12.68 4.57 12 1 95.19 184 GLN A C 1
ATOM 1406 O O . GLN A 1 184 ? -13.219 3.721 11.281 1 95.19 184 GLN A O 1
ATOM 1411 N N . ALA A 1 185 ? -11.859 4.309 13.086 1 92.56 185 ALA A N 1
ATOM 1412 C CA . ALA A 1 185 ? -11.711 2.924 13.523 1 92.56 185 ALA A CA 1
ATOM 1413 C C . ALA A 1 185 ? -13.016 2.389 14.109 1 92.56 185 ALA A C 1
ATOM 1415 O O . ALA A 1 185 ? -13.734 3.111 14.805 1 92.56 185 ALA A O 1
ATOM 1416 N N . ASN A 1 186 ? -13.43 1.146 13.703 1 77.75 186 ASN A N 1
ATOM 1417 C CA . ASN A 1 186 ? -14.625 0.541 14.281 1 77.75 186 ASN A CA 1
ATOM 1418 C C . ASN A 1 186 ? -14.352 -0.024 15.672 1 77.75 186 ASN A C 1
ATOM 1420 O O . ASN A 1 186 ? -13.219 -0.387 15.984 1 77.75 186 ASN A O 1
ATOM 1424 N N . MET B 1 1 ? 14.797 -24.234 -81.375 1 30.61 1 MET B N 1
ATOM 1425 C CA . MET B 1 1 ? 13.93 -25.016 -80.5 1 30.61 1 MET B CA 1
ATOM 1426 C C . MET B 1 1 ? 14.133 -24.609 -79.062 1 30.61 1 MET B C 1
ATOM 1428 O O . MET B 1 1 ? 15.117 -25 -78.438 1 30.61 1 MET B O 1
ATOM 1432 N N . SER B 1 2 ? 13.898 -23.234 -78.688 1 29.98 2 SER B N 1
ATOM 1433 C CA . SER B 1 2 ? 14.172 -22.234 -77.688 1 29.98 2 SER B CA 1
ATOM 1434 C C . SER B 1 2 ? 13.414 -22.562 -76.375 1 29.98 2 SER B C 1
ATOM 1436 O O . SER B 1 2 ? 12.188 -22.656 -76.375 1 29.98 2 SER B O 1
ATOM 1438 N N . GLY B 1 3 ? 13.898 -23.5 -75.562 1 28.62 3 GLY B N 1
ATOM 1439 C CA . GLY B 1 3 ? 13.438 -24.094 -74.312 1 28.62 3 GLY B CA 1
ATOM 1440 C C . GLY B 1 3 ? 13.156 -23.078 -73.25 1 28.62 3 GLY B C 1
ATOM 1441 O O . GLY B 1 3 ? 14.07 -22.453 -72.688 1 28.62 3 GLY B O 1
ATOM 1442 N N . ILE B 1 4 ? 12.062 -22.297 -73.25 1 33.62 4 ILE B N 1
ATOM 1443 C CA . ILE B 1 4 ? 11.664 -21.219 -72.375 1 33.62 4 ILE B CA 1
ATOM 1444 C C . ILE B 1 4 ? 11.477 -21.75 -70.938 1 33.62 4 ILE B C 1
ATOM 1446 O O . ILE B 1 4 ? 10.711 -22.688 -70.75 1 33.62 4 ILE B O 1
ATOM 1450 N N . LEU B 1 5 ? 12.484 -21.547 -70.062 1 32.94 5 LEU B N 1
ATOM 1451 C CA . LEU B 1 5 ? 12.688 -21.844 -68.688 1 32.94 5 LEU B CA 1
ATOM 1452 C C . LEU B 1 5 ? 11.562 -21.25 -67.812 1 32.94 5 LEU B C 1
ATOM 1454 O O . LEU B 1 5 ? 11.375 -20.031 -67.75 1 32.94 5 LEU B O 1
ATOM 1458 N N . ARG B 1 6 ? 10.375 -21.922 -67.75 1 29.47 6 ARG B N 1
ATOM 1459 C CA . ARG B 1 6 ? 9.195 -21.562 -66.938 1 29.47 6 ARG B CA 1
ATOM 1460 C C . ARG B 1 6 ? 9.539 -21.391 -65.5 1 29.47 6 ARG B C 1
ATOM 1462 O O . ARG B 1 6 ? 10.07 -22.312 -64.875 1 29.47 6 ARG B O 1
ATOM 1469 N N . ARG B 1 7 ? 9.961 -20.172 -65.062 1 30.3 7 ARG B N 1
ATOM 1470 C CA . ARG B 1 7 ? 10.273 -19.703 -63.688 1 30.3 7 ARG B CA 1
ATOM 1471 C C . ARG B 1 7 ? 9.094 -19.906 -62.75 1 30.3 7 ARG B C 1
ATOM 1473 O O . ARG B 1 7 ? 8.008 -19.359 -62.969 1 30.3 7 ARG B O 1
ATOM 1480 N N . SER B 1 8 ? 8.883 -21.125 -62.156 1 26.89 8 SER B N 1
ATOM 1481 C CA . SER B 1 8 ? 7.867 -21.531 -61.188 1 26.89 8 SER B CA 1
ATOM 1482 C C . SER B 1 8 ? 7.891 -20.625 -59.938 1 26.89 8 SER B C 1
ATOM 1484 O O . SER B 1 8 ? 8.938 -20.438 -59.312 1 26.89 8 SER B O 1
ATOM 1486 N N . TRP B 1 9 ? 7.188 -19.453 -59.969 1 31.34 9 TRP B N 1
ATOM 1487 C CA . TRP B 1 9 ? 6.98 -18.484 -58.906 1 31.34 9 TRP B CA 1
ATOM 1488 C C . TRP B 1 9 ? 6.418 -19.172 -57.656 1 31.34 9 TRP B C 1
ATOM 1490 O O . TRP B 1 9 ? 5.328 -19.75 -57.688 1 31.34 9 TRP B O 1
ATOM 1500 N N . ARG B 1 10 ? 7.246 -19.875 -56.812 1 32.59 10 ARG B N 1
ATOM 1501 C CA . ARG B 1 10 ? 6.824 -20.484 -55.562 1 32.59 10 ARG B CA 1
ATOM 1502 C C . ARG B 1 10 ? 6.223 -19.453 -54.625 1 32.59 10 ARG B C 1
ATOM 1504 O O . ARG B 1 10 ? 6.875 -18.469 -54.281 1 32.59 10 ARG B O 1
ATOM 1511 N N . PRO B 1 11 ? 4.891 -19.297 -54.594 1 31.89 11 PRO B N 1
ATOM 1512 C CA . PRO B 1 11 ? 4.297 -18.375 -53.625 1 31.89 11 PRO B CA 1
ATOM 1513 C C . PRO B 1 11 ? 4.672 -18.688 -52.188 1 31.89 11 PRO B C 1
ATOM 1515 O O . PRO B 1 11 ? 4.715 -19.859 -51.812 1 31.89 11 PRO B O 1
ATOM 1518 N N . SER B 1 12 ? 5.707 -18 -51.562 1 28.77 12 SER B N 1
ATOM 1519 C CA . SER B 1 12 ? 6.105 -18.109 -50.188 1 28.77 12 SER B CA 1
ATOM 1520 C C . SER B 1 12 ? 4.934 -17.828 -49.25 1 28.77 12 SER B C 1
ATOM 1522 O O . SER B 1 12 ? 4.402 -16.719 -49.219 1 28.77 12 SER B O 1
ATOM 1524 N N . LEU B 1 13 ? 3.93 -18.688 -49.094 1 30.52 13 LEU B N 1
ATOM 1525 C CA . LEU B 1 13 ? 2.865 -18.516 -48.125 1 30.52 13 LEU B CA 1
ATOM 1526 C C . LEU B 1 13 ? 3.443 -18.359 -46.719 1 30.52 13 LEU B C 1
ATOM 1528 O O . LEU B 1 13 ? 3.945 -19.328 -46.125 1 30.52 13 LEU B O 1
ATOM 1532 N N . SER B 1 14 ? 4.254 -17.344 -46.438 1 29.44 14 SER B N 1
ATOM 1533 C CA . SER B 1 14 ? 4.668 -17.141 -45.031 1 29.44 14 SER B CA 1
ATOM 1534 C C . SER B 1 14 ? 3.463 -16.984 -44.125 1 29.44 14 SER B C 1
ATOM 1536 O O . SER B 1 14 ? 2.857 -15.914 -44.062 1 29.44 14 SER B O 1
ATOM 1538 N N . TRP B 1 15 ? 2.424 -17.859 -44.062 1 28.86 15 TRP B N 1
ATOM 1539 C CA . TRP B 1 15 ? 1.4 -17.672 -43.062 1 28.86 15 TRP B CA 1
ATOM 1540 C C . TRP B 1 15 ? 2.02 -17.625 -41.656 1 28.86 15 TRP B C 1
ATOM 1542 O O . TRP B 1 15 ? 2.523 -18.641 -41.156 1 28.86 15 TRP B O 1
ATOM 1552 N N . ALA B 1 16 ? 2.707 -16.516 -41.281 1 29.52 16 ALA B N 1
ATOM 1553 C CA . ALA B 1 16 ? 3.131 -16.297 -39.906 1 29.52 16 ALA B CA 1
ATOM 1554 C C . ALA B 1 16 ? 1.99 -16.562 -38.938 1 29.52 16 ALA B C 1
ATOM 1556 O O . ALA B 1 16 ? 0.897 -16.016 -39.062 1 29.52 16 ALA B O 1
ATOM 1557 N N . ARG B 1 17 ? 1.933 -17.734 -38.312 1 30 17 ARG B N 1
ATOM 1558 C CA . ARG B 1 17 ? 1.16 -18.156 -37.156 1 30 17 ARG B CA 1
ATOM 1559 C C . ARG B 1 17 ? 1.186 -17.094 -36.062 1 30 17 ARG B C 1
ATOM 1561 O O . ARG B 1 17 ? 2.258 -16.688 -35.594 1 30 17 ARG B O 1
ATOM 1568 N N . SER B 1 18 ? 0.265 -16.141 -36 1 28.36 18 SER B N 1
ATOM 1569 C CA . SER B 1 18 ? 0.011 -15.258 -34.875 1 28.36 18 SER B CA 1
ATOM 1570 C C . SER B 1 18 ? -0.025 -16.031 -33.562 1 28.36 18 SER B C 1
ATOM 1572 O O . SER B 1 18 ? -0.826 -16.969 -33.406 1 28.36 18 SER B O 1
ATOM 1574 N N . ALA B 1 19 ? 1.099 -16.328 -32.906 1 34.28 19 ALA B N 1
ATOM 1575 C CA . ALA B 1 19 ? 1.219 -16.844 -31.547 1 34.28 19 ALA B CA 1
ATOM 1576 C C . ALA B 1 19 ? 0.243 -16.141 -30.609 1 34.28 19 ALA B C 1
ATOM 1578 O O . ALA B 1 19 ? 0.399 -14.953 -30.312 1 34.28 19 ALA B O 1
ATOM 1579 N N . SER B 1 20 ? -1.056 -16.359 -30.656 1 30.23 20 SER B N 1
ATOM 1580 C CA . SER B 1 20 ? -1.936 -15.945 -29.578 1 30.23 20 SER B CA 1
ATOM 1581 C C . SER B 1 20 ? -1.3 -16.219 -28.219 1 30.23 20 SER B C 1
ATOM 1583 O O . SER B 1 20 ? -0.901 -17.344 -27.922 1 30.23 20 SER B O 1
ATOM 1585 N N . ARG B 1 21 ? -0.497 -15.359 -27.719 1 32.16 21 ARG B N 1
ATOM 1586 C CA . ARG B 1 21 ? 0.014 -15.375 -26.359 1 32.16 21 ARG B CA 1
ATOM 1587 C C . ARG B 1 21 ? -1.079 -15.766 -25.375 1 32.16 21 ARG B C 1
ATOM 1589 O O . ARG B 1 21 ? -2.014 -15 -25.141 1 32.16 21 ARG B O 1
ATOM 1596 N N . LEU B 1 22 ? -1.518 -17.047 -25.328 1 32.09 22 LEU B N 1
ATOM 1597 C CA . LEU B 1 22 ? -2.314 -17.547 -24.219 1 32.09 22 LEU B CA 1
ATOM 1598 C C . LEU B 1 22 ? -1.795 -17 -22.891 1 32.09 22 LEU B C 1
ATOM 1600 O O . LEU B 1 22 ? -0.63 -17.203 -22.547 1 32.09 22 LEU B O 1
ATOM 1604 N N . THR B 1 23 ? -2.199 -15.883 -22.547 1 37.09 23 THR B N 1
ATOM 1605 C CA . THR B 1 23 ? -1.885 -15.398 -21.203 1 37.09 23 THR B CA 1
ATOM 1606 C C . THR B 1 23 ? -2.01 -16.531 -20.172 1 37.09 23 THR B C 1
ATOM 1608 O O . THR B 1 23 ? -3.041 -17.203 -20.109 1 37.09 23 THR B O 1
ATOM 1611 N N . PRO B 1 24 ? -0.993 -17.203 -19.844 1 36.66 24 PRO B N 1
ATOM 1612 C CA . PRO B 1 24 ? -1.068 -18.266 -18.828 1 36.66 24 PRO B CA 1
ATOM 1613 C C . PRO B 1 24 ? -2.021 -17.922 -17.688 1 36.66 24 PRO B C 1
ATOM 1615 O O . PRO B 1 24 ? -1.929 -16.844 -17.109 1 36.66 24 PRO B O 1
ATOM 1618 N N . ARG B 1 25 ? -3.297 -18.234 -17.859 1 41.28 25 ARG B N 1
ATOM 1619 C CA . ARG B 1 25 ? -4.258 -18.188 -16.75 1 41.28 25 ARG B CA 1
ATOM 1620 C C . ARG B 1 25 ? -3.652 -18.766 -15.477 1 41.28 25 ARG B C 1
ATOM 1622 O O . ARG B 1 25 ? -3.072 -19.844 -15.492 1 41.28 25 ARG B O 1
ATOM 1629 N N . ILE B 1 26 ? -3.188 -18 -14.641 1 44.97 26 ILE B N 1
ATOM 1630 C CA . ILE B 1 26 ? -2.842 -18.438 -13.289 1 44.97 26 ILE B CA 1
ATOM 1631 C C . ILE B 1 26 ? -3.875 -19.438 -12.789 1 44.97 26 ILE B C 1
ATOM 1633 O O . ILE B 1 26 ? -5.031 -19.078 -12.555 1 44.97 26 ILE B O 1
ATOM 1637 N N . LEU B 1 27 ? -4.082 -20.562 -13.57 1 43.53 27 LEU B N 1
ATOM 1638 C CA . LEU B 1 27 ? -5.02 -21.531 -13.016 1 43.53 27 LEU B CA 1
ATOM 1639 C C . LEU B 1 27 ? -4.523 -22.062 -11.664 1 43.53 27 LEU B C 1
ATOM 1641 O O . LEU B 1 27 ? -3.494 -22.734 -11.594 1 43.53 27 LEU B O 1
ATOM 1645 N N . CYS B 1 28 ? -4.762 -21.203 -10.656 1 46.06 28 CYS B N 1
ATOM 1646 C CA . CYS B 1 28 ? -4.719 -21.938 -9.406 1 46.06 28 CYS B CA 1
ATOM 1647 C C . CYS B 1 28 ? -5.559 -23.203 -9.492 1 46.06 28 CYS B C 1
ATOM 1649 O O . CYS B 1 28 ? -6.781 -23.141 -9.609 1 46.06 28 CYS B O 1
ATOM 1651 N N . THR B 1 29 ? -5.16 -24.188 -10.359 1 39 29 THR B N 1
ATOM 1652 C CA . THR B 1 29 ? -5.914 -25.391 -10.703 1 39 29 THR B CA 1
ATOM 1653 C C . THR B 1 29 ? -6.734 -25.875 -9.516 1 39 29 THR B C 1
ATOM 1655 O O . THR B 1 29 ? -7.734 -26.578 -9.688 1 39 29 THR B O 1
ATOM 1658 N N . HIS B 1 30 ? -6.223 -25.984 -8.336 1 35.03 30 HIS B N 1
ATOM 1659 C CA . HIS B 1 30 ? -6.992 -26.797 -7.398 1 35.03 30 HIS B CA 1
ATOM 1660 C C . HIS B 1 30 ? -8.219 -26.031 -6.902 1 35.03 30 HIS B C 1
ATOM 1662 O O . HIS B 1 30 ? -8.102 -25.047 -6.172 1 35.03 30 HIS B O 1
ATOM 1668 N N . VAL B 1 31 ? -9.211 -26.031 -7.691 1 35.41 31 VAL B N 1
ATOM 1669 C CA . VAL B 1 31 ? -10.477 -25.5 -7.195 1 35.41 31 VAL B CA 1
ATOM 1670 C C . VAL B 1 31 ? -10.906 -26.281 -5.949 1 35.41 31 VAL B C 1
ATOM 1672 O O . VAL B 1 31 ? -11.172 -27.469 -6.016 1 35.41 31 VAL B O 1
ATOM 1675 N N . GLY B 1 32 ? -10.43 -26.094 -4.809 1 29.62 32 GLY B N 1
ATOM 1676 C CA . GLY B 1 32 ? -11.07 -26.719 -3.67 1 29.62 32 GLY B CA 1
ATOM 1677 C C . GLY B 1 32 ? -12.562 -26.438 -3.598 1 29.62 32 GLY B C 1
ATOM 1678 O O . GLY B 1 32 ? -13.008 -25.328 -3.898 1 29.62 32 GLY B O 1
ATOM 1679 N N . ALA B 1 33 ? -13.438 -27.469 -3.75 1 29.02 33 ALA B N 1
ATOM 1680 C CA . ALA B 1 33 ? -14.883 -27.516 -3.547 1 29.02 33 ALA B CA 1
ATOM 1681 C C . ALA B 1 33 ? -15.273 -26.859 -2.223 1 29.02 33 ALA B C 1
ATOM 1683 O O . ALA B 1 33 ? -14.945 -27.375 -1.15 1 29.02 33 ALA B O 1
ATOM 1684 N N . GLY B 1 34 ? -15.297 -25.609 -2.031 1 29.78 34 GLY B N 1
ATOM 1685 C CA . GLY B 1 34 ? -15.844 -25.047 -0.81 1 29.78 34 GLY B CA 1
ATOM 1686 C C . GLY B 1 34 ? -17.297 -25.406 -0.578 1 29.78 34 GLY B C 1
ATOM 1687 O O . GLY B 1 34 ? -18.094 -25.422 -1.515 1 29.78 34 GLY B O 1
ATOM 1688 N N . SER B 1 35 ? -17.656 -26.25 0.351 1 27.91 35 SER B N 1
ATOM 1689 C CA . SER B 1 35 ? -18.969 -26.578 0.897 1 27.91 35 SER B CA 1
ATOM 1690 C C . SER B 1 35 ? -19.766 -25.328 1.192 1 27.91 35 SER B C 1
ATOM 1692 O O . SER B 1 35 ? -19.234 -24.328 1.689 1 27.91 35 SER B O 1
ATOM 1694 N N . GLY B 1 36 ? -20.922 -25.047 0.413 1 30.36 36 GLY B N 1
ATOM 1695 C CA . GLY B 1 36 ? -21.938 -24.016 0.482 1 30.36 36 GLY B CA 1
ATOM 1696 C C . GLY B 1 36 ? -22.625 -23.938 1.836 1 30.36 36 GLY B C 1
ATOM 1697 O O . GLY B 1 36 ? -23.703 -24.5 2.023 1 30.36 36 GLY B O 1
ATOM 1698 N N . GLY B 1 37 ? -22.125 -24.078 2.979 1 29.59 37 GLY B N 1
ATOM 1699 C CA . GLY B 1 37 ? -23 -23.906 4.125 1 29.59 37 GLY B CA 1
ATOM 1700 C C . GLY B 1 37 ? -23.75 -22.578 4.098 1 29.59 37 GLY B C 1
ATOM 1701 O O . GLY B 1 37 ? -23.297 -21.609 3.484 1 29.59 37 GLY B O 1
ATOM 1702 N N . ARG B 1 38 ? -25.188 -22.391 4.336 1 30.33 38 ARG B N 1
ATOM 1703 C CA . ARG B 1 38 ? -26.234 -21.375 4.348 1 30.33 38 ARG B CA 1
ATOM 1704 C C . ARG B 1 38 ? -25.828 -20.188 5.215 1 30.33 38 ARG B C 1
ATOM 1706 O O . ARG B 1 38 ? -26.656 -19.328 5.527 1 30.33 38 ARG B O 1
ATOM 1713 N N . SER B 1 39 ? -24.812 -20.047 6.191 1 31.58 39 SER B N 1
ATOM 1714 C CA . SER B 1 39 ? -24.859 -18.953 7.16 1 31.58 39 SER B CA 1
ATOM 1715 C C . SER B 1 39 ? -24.703 -17.594 6.473 1 31.58 39 SER B C 1
ATOM 1717 O O . SER B 1 39 ? -24.125 -17.516 5.391 1 31.58 39 SER B O 1
ATOM 1719 N N . SER B 1 40 ? -25.5 -16.484 6.652 1 38.28 40 SER B N 1
ATOM 1720 C CA . SER B 1 40 ? -25.406 -15.109 6.176 1 38.28 40 SER B CA 1
ATOM 1721 C C . SER B 1 40 ? -23.953 -14.695 5.973 1 38.28 40 SER B C 1
ATOM 1723 O O . SER B 1 40 ? -23.641 -13.5 5.992 1 38.28 40 SER B O 1
ATOM 1725 N N . GLY B 1 41 ? -22.953 -15.5 6.289 1 43.81 41 GLY B N 1
ATOM 1726 C CA . GLY B 1 41 ? -21.516 -15.375 6.438 1 43.81 41 GLY B CA 1
ATOM 1727 C C . GLY B 1 41 ? -20.797 -15.086 5.129 1 43.81 41 GLY B C 1
ATOM 1728 O O . GLY B 1 41 ? -21.266 -15.477 4.059 1 43.81 41 GLY B O 1
ATOM 1729 N N . GLU B 1 42 ? -20.047 -13.977 5.105 1 60.38 42 GLU B N 1
ATOM 1730 C CA . GLU B 1 42 ? -19.141 -13.695 3.994 1 60.38 42 GLU B CA 1
ATOM 1731 C C . GLU B 1 42 ? -18.547 -14.984 3.441 1 60.38 42 GLU B C 1
ATOM 1733 O O . GLU B 1 42 ? -17.984 -15.789 4.191 1 60.38 42 GLU B O 1
ATOM 1738 N N . VAL B 1 43 ? -19.094 -15.484 2.463 1 74 43 VAL B N 1
ATOM 1739 C CA . VAL B 1 43 ? -18.516 -16.656 1.805 1 74 43 VAL B CA 1
ATOM 1740 C C . VAL B 1 43 ? -17.047 -16.391 1.469 1 74 43 VAL B C 1
ATOM 1742 O O . VAL B 1 43 ? -16.734 -15.469 0.704 1 74 43 VAL B O 1
ATOM 1745 N N . LEU B 1 44 ? -16.219 -16.875 2.352 1 87.62 44 LEU B N 1
ATOM 1746 C CA . LEU B 1 44 ? -14.773 -16.781 2.125 1 87.62 44 LEU B CA 1
ATOM 1747 C C . LEU B 1 44 ? -14.266 -18.016 1.377 1 87.62 44 LEU B C 1
ATOM 1749 O O . LEU B 1 44 ? -14.695 -19.141 1.657 1 87.62 44 LEU B O 1
ATOM 1753 N N . ARG B 1 45 ? -13.57 -17.75 0.367 1 92.06 45 ARG B N 1
ATOM 1754 C CA . ARG B 1 45 ? -12.844 -18.812 -0.313 1 92.06 45 ARG B CA 1
ATOM 1755 C C . ARG B 1 45 ? -11.43 -18.953 0.249 1 92.06 45 ARG B C 1
ATOM 1757 O O . ARG B 1 45 ? -10.672 -17.984 0.276 1 92.06 45 ARG B O 1
ATOM 1764 N N . SER B 1 46 ? -11.117 -20.156 0.656 1 93.62 46 SER B N 1
ATOM 1765 C CA . SER B 1 46 ? -9.812 -20.438 1.237 1 93.62 46 SER B CA 1
ATOM 1766 C C . SER B 1 46 ? -8.75 -20.625 0.153 1 93.62 46 SER B C 1
ATOM 1768 O O . SER B 1 46 ? -9.078 -21 -0.976 1 93.62 46 SER B O 1
ATOM 1770 N N . PRO B 1 47 ? -7.504 -20.375 0.492 1 93.19 47 PRO B N 1
ATOM 1771 C CA . PRO B 1 47 ? -6.441 -20.672 -0.473 1 93.19 47 PRO B CA 1
ATOM 1772 C C . PRO B 1 47 ? -6.203 -22.172 -0.661 1 93.19 47 PRO B C 1
ATOM 1774 O O . PRO B 1 47 ? -6.703 -22.969 0.122 1 93.19 47 PRO B O 1
ATOM 1777 N N . PRO B 1 48 ? -5.461 -22.406 -1.772 1 90.19 48 PRO B N 1
ATOM 1778 C CA . PRO B 1 48 ? -5.105 -23.812 -1.93 1 90.19 48 PRO B CA 1
ATOM 1779 C C . PRO B 1 48 ? -4.34 -24.375 -0.729 1 90.19 48 PRO B C 1
ATOM 1781 O O . PRO B 1 48 ? -3.541 -23.656 -0.12 1 90.19 48 PRO B O 1
ATOM 1784 N N . GLU B 1 49 ? -4.5 -25.5 -0.409 1 88.56 49 GLU B N 1
ATOM 1785 C CA . GLU B 1 49 ? -3.912 -26.125 0.773 1 88.56 49 GLU B CA 1
ATOM 1786 C C . GLU B 1 49 ? -2.449 -26.484 0.536 1 88.56 49 GLU B C 1
ATOM 1788 O O . GLU B 1 49 ? -1.686 -26.656 1.487 1 88.56 49 GLU B O 1
ATOM 1793 N N . ASP B 1 50 ? -1.972 -26.547 -0.652 1 91.44 50 ASP B N 1
ATOM 1794 C CA . ASP B 1 50 ? -0.645 -27.078 -0.948 1 91.44 50 ASP B CA 1
ATOM 1795 C C . ASP B 1 50 ? 0.357 -25.953 -1.18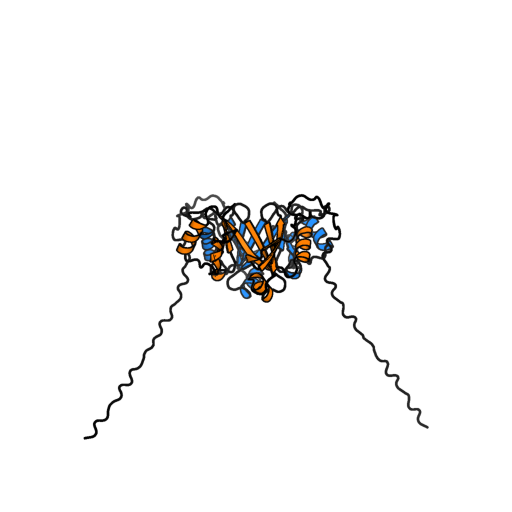9 1 91.44 50 ASP B C 1
ATOM 1797 O O . ASP B 1 50 ? 1.422 -26.172 -1.77 1 91.44 50 ASP B O 1
ATOM 1801 N N . ILE B 1 51 ? 0.055 -24.812 -0.802 1 95.38 51 ILE B N 1
ATOM 1802 C CA . ILE B 1 51 ? 1.034 -23.734 -0.906 1 95.38 51 ILE B CA 1
ATOM 1803 C C . ILE B 1 51 ? 2.189 -23.984 0.059 1 95.38 51 ILE B C 1
ATOM 1805 O O . ILE B 1 51 ? 1.977 -24.141 1.265 1 95.38 51 ILE B O 1
ATOM 1809 N N . PRO B 1 52 ? 3.404 -24.047 -0.418 1 97.38 52 PRO B N 1
ATOM 1810 C CA . PRO B 1 52 ? 4.535 -24.531 0.37 1 97.38 52 PRO B CA 1
ATOM 1811 C C . PRO B 1 52 ? 5.168 -23.453 1.238 1 97.38 52 PRO B C 1
ATOM 1813 O O . PRO B 1 52 ? 6.285 -23.625 1.731 1 97.38 52 PRO B O 1
ATOM 1816 N N . TYR B 1 53 ? 4.609 -22.344 1.375 1 97.38 53 TYR B N 1
ATOM 1817 C CA . TYR B 1 53 ? 5.066 -21.25 2.236 1 97.38 53 TYR B CA 1
ATOM 1818 C C . TYR B 1 53 ? 3.889 -20.516 2.863 1 97.38 53 TYR B C 1
ATOM 1820 O O . TYR B 1 53 ? 2.742 -20.703 2.449 1 97.38 53 TYR B O 1
ATOM 1828 N N . THR B 1 54 ? 4.16 -19.75 3.869 1 97.75 54 THR B N 1
ATOM 1829 C CA . THR B 1 54 ? 3.154 -18.938 4.535 1 97.75 54 THR B CA 1
ATOM 1830 C C . THR B 1 54 ? 3.52 -17.453 4.449 1 97.75 54 THR B C 1
ATOM 1832 O O . THR B 1 54 ? 4.656 -17.078 4.734 1 97.75 54 THR B O 1
ATOM 1835 N N . VAL B 1 55 ? 2.576 -16.703 3.965 1 97.94 55 VAL B N 1
ATOM 1836 C CA . VAL B 1 55 ? 2.732 -15.25 4.031 1 97.94 55 VAL B CA 1
ATOM 1837 C C . VAL B 1 55 ? 2.398 -14.758 5.438 1 97.94 55 VAL B C 1
ATOM 1839 O O . VAL B 1 55 ? 1.285 -14.969 5.926 1 97.94 55 VAL B O 1
ATOM 1842 N N . LYS B 1 56 ? 3.324 -14.062 6.078 1 98.06 56 LYS B N 1
ATOM 1843 C CA . LYS B 1 56 ? 3.182 -13.641 7.469 1 98.06 56 LYS B CA 1
ATOM 1844 C C . LYS B 1 56 ? 2.443 -12.305 7.57 1 98.06 56 LYS B C 1
ATOM 1846 O O . LYS B 1 56 ? 1.99 -11.922 8.648 1 98.06 56 LYS B O 1
ATOM 1851 N N . GLY B 1 57 ? 2.328 -11.641 6.449 1 98.25 57 GLY B N 1
ATOM 1852 C CA . GLY B 1 57 ? 1.688 -10.336 6.398 1 98.25 57 GLY B CA 1
ATOM 1853 C C . GLY B 1 57 ? 2.461 -9.328 5.574 1 98.25 57 GLY B C 1
ATOM 1854 O O . GLY B 1 57 ? 3.494 -9.656 4.984 1 98.25 57 GLY B O 1
ATOM 1855 N N . LEU B 1 58 ? 1.876 -8.148 5.398 1 98.62 58 LEU B N 1
ATOM 1856 C CA . LEU B 1 58 ? 2.566 -7.027 4.766 1 98.62 58 LEU B CA 1
ATOM 1857 C C . LEU B 1 58 ? 3.695 -6.516 5.652 1 98.62 58 LEU B C 1
ATOM 1859 O O . LEU B 1 58 ? 3.475 -6.203 6.824 1 98.62 58 LEU B O 1
ATOM 1863 N N . LYS B 1 59 ? 4.84 -6.504 5.117 1 97.81 59 LYS B N 1
ATOM 1864 C CA . LYS B 1 59 ? 6.008 -6.027 5.855 1 97.81 59 LYS B CA 1
ATOM 1865 C C . LYS B 1 59 ? 6.148 -4.512 5.746 1 97.81 59 LYS B C 1
ATOM 1867 O O . LYS B 1 59 ? 6.297 -3.822 6.758 1 97.81 59 LYS B O 1
ATOM 1872 N N . HIS B 1 60 ? 6.172 -4.023 4.516 1 98.44 60 HIS B N 1
ATOM 1873 C CA . HIS B 1 60 ? 6.262 -2.578 4.34 1 98.44 60 HIS B CA 1
ATOM 1874 C C . HIS B 1 60 ? 5.676 -2.148 3 1 98.44 60 HIS B C 1
ATOM 1876 O O . HIS B 1 60 ? 5.465 -2.98 2.113 1 98.44 60 HIS B O 1
ATOM 1882 N N . ILE B 1 61 ? 5.32 -0.896 2.895 1 98.75 61 ILE B N 1
ATOM 1883 C CA . ILE B 1 61 ? 4.984 -0.171 1.676 1 98.75 61 ILE B CA 1
ATOM 1884 C C . ILE B 1 61 ? 6.109 0.795 1.32 1 98.75 61 ILE B C 1
ATOM 1886 O O . ILE B 1 61 ? 6.543 1.592 2.158 1 98.75 61 ILE B O 1
ATOM 1890 N N . SER B 1 62 ? 6.57 0.715 0.123 1 98.44 62 SER B N 1
ATOM 1891 C CA . SER B 1 62 ? 7.59 1.665 -0.31 1 98.44 62 SER B CA 1
ATOM 1892 C C . SER B 1 62 ? 6.98 2.787 -1.144 1 98.44 62 SER B C 1
ATOM 1894 O O . SER B 1 62 ? 6.25 2.529 -2.104 1 98.44 62 SER B O 1
ATOM 1896 N N . ILE B 1 63 ? 7.262 3.963 -0.753 1 98.75 63 ILE B N 1
ATOM 1897 C CA . ILE B 1 63 ? 6.84 5.16 -1.476 1 98.75 63 ILE B CA 1
ATOM 1898 C C . ILE B 1 63 ? 8.062 5.918 -1.976 1 98.75 63 ILE B C 1
ATOM 1900 O O . ILE B 1 63 ? 8.93 6.305 -1.185 1 98.75 63 ILE B O 1
ATOM 1904 N N . ALA B 1 64 ? 8.172 6.078 -3.281 1 98.75 64 ALA B N 1
ATOM 1905 C CA . ALA B 1 64 ? 9.211 6.93 -3.857 1 98.75 64 ALA B CA 1
ATOM 1906 C C . ALA B 1 64 ? 8.859 8.406 -3.688 1 98.75 64 ALA B C 1
ATOM 1908 O O . ALA B 1 64 ? 7.73 8.82 -3.963 1 98.75 64 ALA B O 1
ATOM 1909 N N . VAL B 1 65 ? 9.805 9.141 -3.232 1 98.81 65 VAL B N 1
ATOM 1910 C CA . VAL B 1 65 ? 9.516 10.539 -2.93 1 98.81 65 VAL B CA 1
ATOM 1911 C C . VAL B 1 65 ? 10.602 11.43 -3.531 1 98.81 65 VAL B C 1
ATOM 1913 O O . VAL B 1 65 ? 11.781 11.062 -3.545 1 98.81 65 VAL B O 1
ATOM 1916 N N . PRO B 1 66 ? 10.273 12.609 -4.016 1 98.06 66 PRO B N 1
ATOM 1917 C CA . PRO B 1 66 ? 11.273 13.508 -4.594 1 98.06 66 PRO B CA 1
ATOM 1918 C C . PRO B 1 66 ? 12.156 14.164 -3.533 1 98.06 66 PRO B C 1
ATOM 1920 O O . PRO B 1 66 ? 13.297 14.531 -3.818 1 98.06 66 PRO B O 1
ATOM 1923 N N . ASP B 1 67 ? 11.617 14.32 -2.293 1 97.69 67 ASP B N 1
ATOM 1924 C CA . ASP B 1 67 ? 12.328 14.945 -1.184 1 97.69 67 ASP B CA 1
ATOM 1925 C C . ASP B 1 67 ? 12.086 14.188 0.121 1 97.69 67 ASP B C 1
ATOM 1927 O O . ASP B 1 67 ? 10.977 14.211 0.658 1 97.69 67 ASP B O 1
ATOM 1931 N N . LEU B 1 68 ? 13.102 13.578 0.578 1 97.69 68 LEU B N 1
ATOM 1932 C CA . LEU B 1 68 ? 13 12.68 1.72 1 97.69 68 LEU B CA 1
ATOM 1933 C C . LEU B 1 68 ? 12.602 13.438 2.98 1 97.69 68 LEU B C 1
ATOM 1935 O O . LEU B 1 68 ? 11.75 12.984 3.74 1 97.69 68 LEU B O 1
ATOM 1939 N N . ALA B 1 69 ? 13.242 14.555 3.256 1 96.69 69 ALA B N 1
ATOM 1940 C CA . ALA B 1 69 ? 12.992 15.328 4.469 1 96.69 69 ALA B CA 1
ATOM 1941 C C . ALA B 1 69 ? 11.539 15.797 4.531 1 96.69 69 ALA B C 1
ATOM 1943 O O . ALA B 1 69 ? 10.875 15.648 5.555 1 96.69 69 ALA B O 1
ATOM 1944 N N . THR B 1 70 ? 11.039 16.344 3.424 1 96.25 70 THR B N 1
ATOM 1945 C CA . THR B 1 70 ? 9.656 16.812 3.338 1 96.25 70 THR B CA 1
ATOM 1946 C C . THR B 1 70 ? 8.688 15.648 3.564 1 96.25 70 THR B C 1
ATOM 1948 O O . THR B 1 70 ? 7.719 15.789 4.316 1 96.25 70 THR B O 1
ATOM 1951 N N . ALA B 1 71 ? 8.938 14.578 2.955 1 97.69 71 ALA B N 1
ATOM 1952 C CA . ALA B 1 71 ? 8.07 13.414 3.086 1 97.69 71 ALA B CA 1
ATOM 1953 C C . ALA B 1 71 ? 8.055 12.891 4.523 1 97.69 71 ALA B C 1
ATOM 1955 O O . ALA B 1 71 ? 6.992 12.594 5.07 1 97.69 71 ALA B O 1
ATOM 1956 N N . ALA B 1 72 ? 9.211 12.758 5.078 1 97.56 72 ALA B N 1
ATOM 1957 C CA . ALA B 1 72 ? 9.32 12.281 6.457 1 97.56 72 ALA B CA 1
ATOM 1958 C C . ALA B 1 72 ? 8.516 13.164 7.402 1 97.56 72 ALA B C 1
ATOM 1960 O O . ALA B 1 72 ? 7.785 12.664 8.266 1 97.56 72 ALA B O 1
ATOM 1961 N N . GLU B 1 73 ? 8.664 14.414 7.227 1 95.94 73 GLU B N 1
ATOM 1962 C CA . GLU B 1 73 ? 7.945 15.359 8.078 1 95.94 73 GLU B CA 1
ATOM 1963 C C . GLU B 1 73 ? 6.434 15.234 7.887 1 95.94 73 GLU B C 1
ATOM 1965 O O . GLU B 1 73 ? 5.672 15.273 8.852 1 95.94 73 GLU B O 1
ATOM 1970 N N . HIS B 1 74 ? 6.047 15.047 6.703 1 95 74 HIS B N 1
ATOM 1971 C CA . HIS B 1 74 ? 4.629 14.891 6.398 1 95 74 HIS B CA 1
ATOM 1972 C C . HIS B 1 74 ? 4.035 13.695 7.129 1 95 74 HIS B C 1
ATOM 1974 O O . HIS B 1 74 ? 3.039 13.828 7.844 1 95 74 HIS B O 1
ATOM 1980 N N . TYR B 1 75 ? 4.609 12.617 6.977 1 96.62 75 TYR B N 1
ATOM 1981 C CA . TYR B 1 75 ? 4.059 11.398 7.555 1 96.62 75 TYR B CA 1
ATOM 1982 C C . TYR B 1 75 ? 4.219 11.391 9.07 1 96.62 75 TYR B C 1
ATOM 1984 O O . TYR B 1 75 ? 3.375 10.852 9.789 1 96.62 75 TYR B O 1
ATOM 1992 N N . ARG B 1 76 ? 5.316 11.969 9.547 1 96.69 76 ARG B N 1
ATOM 1993 C CA . ARG B 1 76 ? 5.488 12.141 10.984 1 96.69 76 ARG B CA 1
ATOM 1994 C C . ARG B 1 76 ? 4.324 12.93 11.586 1 96.69 76 ARG B C 1
ATOM 1996 O O . ARG B 1 76 ? 3.789 12.555 12.625 1 96.69 76 ARG B O 1
ATOM 2003 N N . CYS B 1 77 ? 3.84 13.953 10.906 1 95.06 77 CYS B N 1
ATOM 2004 C CA . CYS B 1 77 ? 2.82 14.859 11.422 1 95.06 77 CYS B CA 1
ATOM 2005 C C . CYS B 1 77 ? 1.422 14.328 11.133 1 95.06 77 CYS B C 1
ATOM 2007 O O . CYS B 1 77 ? 0.564 14.32 12.016 1 95.06 77 CYS B O 1
ATOM 2009 N N . VAL B 1 78 ? 1.175 13.875 9.953 1 94.75 78 VAL B N 1
ATOM 2010 C CA . VAL B 1 78 ? -0.17 13.492 9.531 1 94.75 78 VAL B CA 1
ATOM 2011 C C . VAL B 1 78 ? -0.55 12.148 10.156 1 94.75 78 VAL B C 1
ATOM 2013 O O . VAL B 1 78 ? -1.696 11.953 10.562 1 94.75 78 VAL B O 1
ATOM 2016 N N . LEU B 1 79 ? 0.421 11.242 10.242 1 96.44 79 LEU B N 1
ATOM 2017 C CA . LEU B 1 79 ? 0.113 9.906 10.75 1 96.44 79 LEU B CA 1
ATOM 2018 C C . LEU B 1 79 ? 0.515 9.773 12.211 1 96.44 79 LEU B C 1
ATOM 2020 O O . LEU B 1 79 ? 0.217 8.766 12.852 1 96.44 79 LEU B O 1
ATOM 2024 N N . GLY B 1 80 ? 1.181 10.805 12.727 1 96.12 80 GLY B N 1
ATOM 2025 C CA . GLY B 1 80 ? 1.679 10.68 14.086 1 96.12 80 GLY B CA 1
ATOM 2026 C C . GLY B 1 80 ? 2.668 9.539 14.25 1 96.12 80 GLY B C 1
ATOM 2027 O O . GLY B 1 80 ? 2.648 8.836 15.266 1 96.12 80 GLY B O 1
ATOM 2028 N N . ALA B 1 81 ? 3.451 9.328 13.305 1 96.88 81 ALA B N 1
ATOM 2029 C CA . ALA B 1 81 ? 4.363 8.188 13.273 1 96.88 81 ALA B CA 1
ATOM 2030 C C . ALA B 1 81 ? 5.766 8.586 13.711 1 96.88 81 ALA B C 1
ATOM 2032 O O . ALA B 1 81 ? 6.18 9.734 13.508 1 96.88 81 ALA B O 1
ATOM 2033 N N . GLN B 1 82 ? 6.473 7.656 14.312 1 96.44 82 GLN B N 1
ATOM 2034 C CA . GLN B 1 82 ? 7.914 7.816 14.453 1 96.44 82 GLN B CA 1
ATOM 2035 C C . GLN B 1 82 ? 8.625 7.609 13.125 1 96.44 82 GLN B C 1
ATOM 2037 O O . GLN B 1 82 ? 8.25 6.73 12.344 1 96.44 82 GLN B O 1
ATOM 2042 N N . VAL B 1 83 ? 9.641 8.406 12.914 1 97.75 83 VAL B N 1
ATOM 2043 C CA . VAL B 1 83 ? 10.406 8.258 11.68 1 97.75 83 VAL B CA 1
ATOM 2044 C C . VAL B 1 83 ? 11.891 8.078 12.008 1 97.75 83 VAL B C 1
ATOM 2046 O O . VAL B 1 83 ? 12.391 8.656 12.977 1 97.75 83 VAL B O 1
ATOM 2049 N N . SER B 1 84 ? 12.562 7.309 11.242 1 97.25 84 SER B N 1
ATOM 2050 C CA . SER B 1 84 ? 13.992 7.074 11.422 1 97.25 84 SER B CA 1
ATOM 2051 C C . SER B 1 84 ? 14.82 8.203 10.82 1 97.25 84 SER B C 1
ATOM 2053 O O . SER B 1 84 ? 14.289 9.039 10.086 1 97.25 84 SER B O 1
ATOM 2055 N N . ALA B 1 85 ? 16.109 8.164 11.211 1 96.62 85 ALA B N 1
ATOM 2056 C CA . ALA B 1 85 ? 17.078 8.898 10.398 1 96.62 85 ALA B CA 1
ATOM 2057 C C . ALA B 1 85 ? 17.219 8.266 9.016 1 96.62 85 ALA B C 1
ATOM 2059 O O . ALA B 1 85 ? 16.906 7.086 8.836 1 96.62 85 ALA B O 1
ATOM 2060 N N . PRO B 1 86 ? 17.594 9.125 8.016 1 97.12 86 PRO B N 1
ATOM 2061 C CA . PRO B 1 86 ? 17.859 8.516 6.711 1 97.12 86 PRO B CA 1
ATOM 2062 C C . PRO B 1 86 ? 18.938 7.438 6.762 1 97.12 86 PRO B C 1
ATOM 2064 O O . PRO B 1 86 ? 19.938 7.586 7.477 1 97.12 86 PRO B O 1
ATOM 2067 N N . VAL B 1 87 ? 18.703 6.367 6.051 1 95.81 87 VAL B N 1
ATOM 2068 C CA . VAL B 1 87 ? 19.625 5.242 5.961 1 95.81 87 VAL B CA 1
ATOM 2069 C C . VAL B 1 87 ? 20 4.996 4.5 1 95.81 87 VAL B C 1
ATOM 2071 O O . VAL B 1 87 ? 19.125 4.918 3.633 1 95.81 87 VAL B O 1
ATOM 2074 N N . ASP B 1 88 ? 21.266 4.828 4.289 1 94.56 88 ASP B N 1
ATOM 2075 C CA . ASP B 1 88 ? 21.719 4.531 2.934 1 94.56 88 ASP B CA 1
ATOM 2076 C C . ASP B 1 88 ? 21.516 3.055 2.6 1 94.56 88 ASP B C 1
ATOM 2078 O O . ASP B 1 88 ? 21.875 2.178 3.387 1 94.56 88 ASP B O 1
ATOM 2082 N N . GLN B 1 89 ? 20.875 2.836 1.521 1 92.5 89 GLN B N 1
ATOM 2083 C CA . GLN B 1 89 ? 20.859 1.524 0.883 1 92.5 89 GLN B CA 1
ATOM 2084 C C . GLN B 1 89 ? 21.516 1.569 -0.491 1 92.5 89 GLN B C 1
ATOM 2086 O O . GLN B 1 89 ? 20.828 1.527 -1.517 1 92.5 89 GLN B O 1
ATOM 2091 N N . LEU B 1 90 ? 22.781 1.538 -0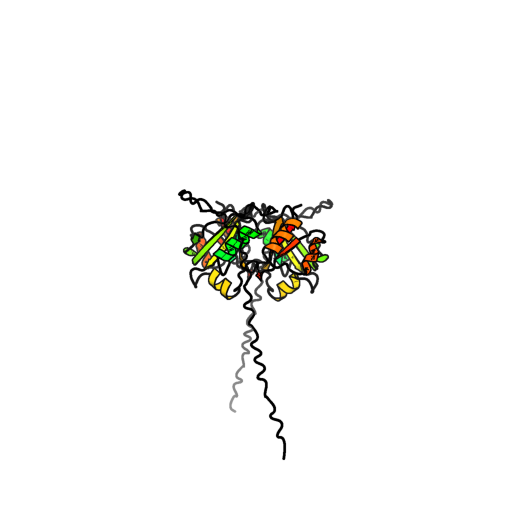.522 1 90.44 90 LEU B N 1
ATOM 2092 C CA . LEU B 1 90 ? 23.578 1.864 -1.691 1 90.44 90 LEU B CA 1
ATOM 2093 C C . LEU B 1 90 ? 23.453 0.783 -2.76 1 90.44 90 LEU B C 1
ATOM 2095 O O . LEU B 1 90 ? 23.516 1.075 -3.955 1 90.44 90 LEU B O 1
ATOM 2099 N N . GLU B 1 91 ? 23.266 -0.43 -2.291 1 86.94 91 GLU B N 1
ATOM 2100 C CA . GLU B 1 91 ? 23.094 -1.507 -3.26 1 86.94 91 GLU B CA 1
ATOM 2101 C C . GLU B 1 91 ? 21.891 -1.247 -4.16 1 86.94 91 GLU B C 1
ATOM 2103 O O . GLU B 1 91 ? 21.891 -1.634 -5.332 1 86.94 91 GLU B O 1
ATOM 2108 N N . GLU B 1 92 ? 20.953 -0.512 -3.627 1 89.44 92 GLU B N 1
ATOM 2109 C CA . GLU B 1 92 ? 19.734 -0.201 -4.383 1 89.44 92 GLU B CA 1
ATOM 2110 C C . GLU B 1 92 ? 19.766 1.228 -4.918 1 89.44 92 GLU B C 1
ATOM 2112 O O . GLU B 1 92 ? 18.859 1.657 -5.617 1 89.44 92 GLU B O 1
ATOM 2117 N N . GLY B 1 93 ? 20.859 1.96 -4.59 1 94.25 93 GLY B N 1
ATOM 2118 C CA . GLY B 1 93 ? 21.016 3.328 -5.055 1 94.25 93 GLY B CA 1
ATOM 2119 C C . GLY B 1 93 ? 20.016 4.289 -4.445 1 94.25 93 GLY B C 1
ATOM 2120 O O . GLY B 1 93 ? 19.547 5.215 -5.113 1 94.25 93 GLY B O 1
ATOM 2121 N N . VAL B 1 94 ? 19.625 3.979 -3.156 1 96.62 94 VAL B N 1
ATOM 2122 C CA . VAL B 1 94 ? 18.578 4.82 -2.57 1 96.62 94 VAL B CA 1
ATOM 2123 C C . VAL B 1 94 ? 18.953 5.18 -1.134 1 96.62 94 VAL B C 1
ATOM 2125 O O . VAL B 1 94 ? 19.859 4.57 -0.55 1 96.62 94 VAL B O 1
ATOM 2128 N N . LYS B 1 95 ? 18.391 6.211 -0.657 1 97.69 95 LYS B N 1
ATOM 2129 C CA . LYS B 1 95 ? 18.281 6.555 0.757 1 97.69 95 LYS B CA 1
ATOM 2130 C C . LYS B 1 95 ? 16.859 6.34 1.27 1 97.69 95 LYS B C 1
ATOM 2132 O O . LYS B 1 95 ? 15.891 6.656 0.578 1 97.69 95 LYS B O 1
ATOM 2137 N N . VAL B 1 96 ? 16.797 5.844 2.539 1 97.94 96 VAL B N 1
ATOM 2138 C CA . VAL B 1 96 ? 15.484 5.418 3.041 1 97.94 96 VAL B CA 1
ATOM 2139 C C . VAL B 1 96 ? 15.219 6.07 4.395 1 97.94 96 VAL B C 1
ATOM 2141 O O . VAL B 1 96 ? 16.109 6.168 5.234 1 97.94 96 VAL B O 1
ATOM 2144 N N . VAL B 1 97 ? 14.062 6.562 4.605 1 98 97 VAL B N 1
ATOM 2145 C CA . VAL B 1 97 ? 13.516 6.863 5.926 1 98 97 VAL B CA 1
ATOM 2146 C C . VAL B 1 97 ? 12.367 5.91 6.238 1 98 97 VAL B C 1
ATOM 2148 O O . VAL B 1 97 ? 11.477 5.707 5.41 1 98 97 VAL B O 1
ATOM 2151 N N . TYR B 1 98 ? 12.367 5.352 7.379 1 98.25 98 TYR B N 1
ATOM 2152 C CA . TYR B 1 98 ? 11.312 4.449 7.816 1 98.25 98 TYR B CA 1
ATOM 2153 C C . TYR B 1 98 ? 10.266 5.195 8.633 1 98.25 98 TYR B C 1
ATOM 2155 O O . TYR B 1 98 ? 10.594 5.902 9.586 1 98.25 98 TYR B O 1
ATOM 2163 N N . VAL B 1 99 ? 9.039 5.098 8.227 1 98.19 99 VAL B N 1
ATOM 2164 C CA . VAL B 1 99 ? 7.875 5.543 8.984 1 98.19 99 VAL B CA 1
ATOM 2165 C C . VAL B 1 99 ? 7.262 4.363 9.734 1 98.19 99 VAL B C 1
ATOM 2167 O O . VAL B 1 99 ? 6.754 3.426 9.117 1 98.19 99 VAL B O 1
ATOM 2170 N N . LYS B 1 100 ? 7.25 4.414 10.992 1 97.56 100 LYS B N 1
ATOM 2171 C CA . LYS B 1 100 ? 6.836 3.275 11.812 1 97.56 100 LYS B CA 1
ATOM 2172 C C . LYS B 1 100 ? 5.371 3.389 12.211 1 97.56 100 LYS B C 1
ATOM 2174 O O . LYS B 1 100 ? 4.977 4.344 12.883 1 97.56 100 LYS B O 1
ATOM 2179 N N . LEU B 1 101 ? 4.602 2.422 11.797 1 97.69 101 LEU B N 1
ATOM 2180 C CA . LEU B 1 101 ? 3.203 2.305 12.195 1 97.69 101 LEU B CA 1
ATOM 2181 C C . LEU B 1 101 ? 2.977 1.041 13.016 1 97.69 101 LEU B C 1
ATOM 2183 O O . LEU B 1 101 ? 3.848 0.17 13.078 1 97.69 101 LEU B O 1
ATOM 2187 N N . PRO B 1 102 ? 1.854 0.901 13.688 1 97.25 102 PRO B N 1
ATOM 2188 C CA . PRO B 1 102 ? 1.617 -0.225 14.594 1 97.25 102 PRO B CA 1
ATOM 2189 C C . PRO B 1 102 ? 1.683 -1.576 13.883 1 97.25 102 PRO B C 1
ATOM 2191 O O . PRO B 1 102 ? 2.105 -2.57 14.477 1 97.25 102 PRO B O 1
ATOM 2194 N N . ASN B 1 103 ? 1.325 -1.643 12.625 1 98 103 ASN B N 1
ATOM 2195 C CA . ASN B 1 103 ? 1.177 -2.967 12.031 1 98 103 ASN B CA 1
ATOM 2196 C C . ASN B 1 103 ? 2.02 -3.111 10.766 1 98 103 ASN B C 1
ATOM 2198 O O . ASN B 1 103 ? 2.205 -4.223 10.266 1 98 103 ASN B O 1
ATOM 2202 N N . VAL B 1 104 ? 2.547 -2.004 10.219 1 98.06 104 VAL B N 1
ATOM 2203 C CA . VAL B 1 104 ? 3.418 -2.033 9.047 1 98.06 104 VAL B CA 1
ATOM 2204 C C . VAL B 1 104 ? 4.43 -0.894 9.125 1 98.06 104 VAL B C 1
ATOM 2206 O O . VAL B 1 104 ? 4.336 -0.032 10.008 1 98.06 104 VAL B O 1
ATOM 2209 N N . ALA B 1 105 ? 5.391 -0.952 8.234 1 98 105 ALA B N 1
ATOM 2210 C CA . ALA B 1 105 ? 6.266 0.196 8.008 1 98 105 ALA B CA 1
ATOM 2211 C C . ALA B 1 105 ? 6.027 0.804 6.633 1 98 105 ALA B C 1
ATOM 2213 O O . ALA B 1 105 ? 5.598 0.111 5.707 1 98 105 ALA B O 1
ATOM 2214 N N . ILE B 1 106 ? 6.199 2.064 6.555 1 98.56 106 ILE B N 1
ATOM 2215 C CA . ILE B 1 106 ? 6.355 2.73 5.266 1 98.56 106 ILE B CA 1
ATOM 2216 C C . ILE B 1 106 ? 7.828 3.068 5.035 1 98.56 106 ILE B C 1
ATOM 2218 O O . ILE B 1 106 ? 8.492 3.617 5.918 1 98.56 106 ILE B O 1
ATOM 2222 N N . GLU B 1 107 ? 8.336 2.689 3.928 1 98.5 107 GLU B N 1
ATOM 2223 C CA . GLU B 1 107 ? 9.672 3.105 3.492 1 98.5 107 GLU B CA 1
ATOM 2224 C C . GLU B 1 107 ? 9.586 4.262 2.5 1 98.5 107 GLU B C 1
ATOM 2226 O O . GLU B 1 107 ? 9.078 4.102 1.39 1 98.5 107 GLU B O 1
ATOM 2231 N N . LEU B 1 108 ? 10.078 5.359 2.916 1 98.69 108 LEU B N 1
ATOM 2232 C CA . LEU B 1 108 ? 10.25 6.469 1.983 1 98.69 108 LEU B CA 1
ATOM 2233 C C . LEU B 1 108 ? 11.586 6.363 1.255 1 98.69 108 LEU B C 1
ATOM 2235 O O . LEU B 1 108 ? 12.641 6.332 1.889 1 98.69 108 LEU B O 1
ATOM 2239 N N . LEU B 1 109 ? 11.531 6.34 -0.069 1 98.56 109 LEU B N 1
ATOM 2240 C CA . LEU B 1 109 ? 12.719 6.094 -0.881 1 98.56 109 LEU B CA 1
ATOM 2241 C C . LEU B 1 109 ? 13.086 7.328 -1.695 1 98.56 109 LEU B C 1
ATOM 2243 O O . LEU B 1 109 ? 12.234 7.902 -2.383 1 98.56 109 LEU B O 1
ATOM 2247 N N . HIS B 1 110 ? 14.266 7.734 -1.636 1 98.69 110 HIS B N 1
ATOM 2248 C CA . HIS B 1 110 ? 14.828 8.75 -2.518 1 98.69 110 HIS B CA 1
ATOM 2249 C C . HIS B 1 110 ? 16.078 8.234 -3.227 1 98.69 110 HIS B C 1
ATOM 2251 O O . HIS B 1 110 ? 16.953 7.66 -2.592 1 98.69 110 HIS B O 1
ATOM 2257 N N . PRO B 1 111 ? 16.156 8.469 -4.512 1 98.06 111 PRO B N 1
ATOM 2258 C CA . PRO B 1 111 ? 17.312 7.949 -5.246 1 98.06 111 PRO B CA 1
ATOM 2259 C C . PRO B 1 111 ? 18.594 8.734 -4.969 1 98.06 111 PRO B C 1
ATOM 2261 O O . PRO B 1 111 ? 18.547 9.953 -4.82 1 98.06 111 PRO B O 1
ATOM 2264 N N . VAL B 1 112 ? 19.672 8.008 -4.871 1 96.94 112 VAL B N 1
ATOM 2265 C CA . VAL B 1 112 ? 20.984 8.656 -4.762 1 96.94 112 VAL B CA 1
ATOM 2266 C C . VAL B 1 112 ? 21.828 8.328 -5.992 1 96.94 112 VAL B C 1
ATOM 2268 O O . VAL B 1 112 ? 22.906 8.883 -6.176 1 96.94 112 VAL B O 1
ATOM 2271 N N . GLU B 1 113 ? 21.359 7.406 -6.793 1 95.94 113 GLU B N 1
ATOM 2272 C CA . GLU B 1 113 ? 21.953 7.074 -8.086 1 95.94 113 GLU B CA 1
ATOM 2273 C C . GLU B 1 113 ? 20.922 7.176 -9.211 1 95.94 113 GLU B C 1
ATOM 2275 O O . GLU B 1 113 ? 19.781 6.738 -9.062 1 95.94 113 GLU B O 1
ATOM 2280 N N . ALA B 1 114 ? 21.359 7.672 -10.328 1 94.31 114 ALA B N 1
ATOM 2281 C CA . ALA B 1 114 ? 20.469 7.891 -11.469 1 94.31 114 ALA B CA 1
ATOM 2282 C C . ALA B 1 114 ? 20 6.562 -12.062 1 94.31 114 ALA B C 1
ATOM 2284 O O . ALA B 1 114 ? 18.938 6.492 -12.672 1 94.31 114 ALA B O 1
ATOM 2285 N N . SER B 1 115 ? 20.734 5.527 -11.875 1 93.19 115 SER B N 1
ATOM 2286 C CA . SER B 1 115 ? 20.438 4.234 -12.477 1 93.19 115 SER B CA 1
ATOM 2287 C C . SER B 1 115 ? 19.469 3.436 -11.617 1 93.19 115 SER B C 1
ATOM 2289 O O . SER B 1 115 ? 19 2.367 -12.023 1 93.19 115 SER B O 1
ATOM 2291 N N . SER B 1 116 ? 19.109 3.93 -10.477 1 93.69 116 SER B N 1
ATOM 2292 C CA . SER B 1 116 ? 18.234 3.182 -9.586 1 93.69 116 SER B CA 1
ATOM 2293 C C . SER B 1 116 ? 16.828 3.082 -10.156 1 93.69 116 SER B C 1
ATOM 2295 O O . SER B 1 116 ? 16.391 3.949 -10.922 1 93.69 116 SER B O 1
ATOM 2297 N N . THR B 1 117 ? 16.125 2.014 -9.75 1 92.88 117 THR B N 1
ATOM 2298 C CA . THR B 1 117 ? 14.734 1.841 -10.156 1 92.88 117 THR B CA 1
ATOM 2299 C C . THR B 1 117 ? 13.859 2.973 -9.617 1 92.88 117 THR B C 1
ATOM 2301 O O . THR B 1 117 ? 12.883 3.367 -10.25 1 92.88 117 THR B O 1
ATOM 2304 N N . VAL B 1 118 ? 14.219 3.508 -8.492 1 97.44 118 VAL B N 1
ATOM 2305 C CA . VAL B 1 118 ? 13.469 4.594 -7.875 1 97.44 118 VAL B CA 1
ATOM 2306 C C . VAL B 1 118 ? 13.633 5.871 -8.695 1 97.44 118 VAL B C 1
ATOM 2308 O O . VAL B 1 118 ? 12.672 6.629 -8.883 1 97.44 118 VAL B O 1
ATOM 2311 N N . ALA B 1 119 ? 14.852 6.113 -9.203 1 97.69 119 ALA B N 1
ATOM 2312 C CA . ALA B 1 119 ? 15.078 7.27 -10.07 1 97.69 119 ALA B CA 1
ATOM 2313 C C . ALA B 1 119 ? 14.195 7.207 -11.312 1 97.69 119 ALA B C 1
ATOM 2315 O O . ALA B 1 119 ? 13.547 8.188 -11.68 1 97.69 119 ALA B O 1
ATOM 2316 N N . LYS B 1 120 ? 14.141 6.098 -11.914 1 97.06 120 LYS B N 1
ATOM 2317 C CA . LYS B 1 120 ? 13.32 5.906 -13.102 1 97.06 120 LYS B CA 1
ATOM 2318 C C . LYS B 1 120 ? 11.836 6.105 -12.781 1 97.06 120 LYS B C 1
ATOM 2320 O O . LYS B 1 120 ? 11.109 6.719 -13.555 1 97.06 120 LYS B O 1
ATOM 2325 N N . PHE B 1 121 ? 11.445 5.547 -11.703 1 97.5 121 PHE B N 1
ATOM 2326 C CA . PHE B 1 121 ? 10.062 5.688 -11.258 1 97.5 121 PHE B CA 1
ATOM 2327 C C . PHE B 1 121 ? 9.688 7.156 -11.117 1 97.5 121 PHE B C 1
ATOM 2329 O O . PHE B 1 121 ? 8.625 7.578 -11.57 1 97.5 121 PHE B O 1
ATOM 2336 N N . LEU B 1 122 ? 10.555 7.953 -10.531 1 98.25 122 LEU B N 1
ATOM 2337 C CA . LEU B 1 122 ? 10.273 9.359 -10.258 1 98.25 122 LEU B CA 1
ATOM 2338 C C . LEU B 1 122 ? 10.289 10.172 -11.547 1 98.25 122 LEU B C 1
ATOM 2340 O O . LEU B 1 122 ? 9.648 11.227 -11.633 1 98.25 122 LEU B O 1
ATOM 2344 N N . GLU B 1 123 ? 11.031 9.719 -12.531 1 98.12 123 GLU B N 1
ATOM 2345 C CA . GLU B 1 123 ? 10.977 10.367 -13.844 1 98.12 123 GLU B CA 1
ATOM 2346 C C . GLU B 1 123 ? 9.57 10.328 -14.422 1 98.12 123 GLU B C 1
ATOM 2348 O O . GLU B 1 123 ? 9.102 11.305 -15.008 1 98.12 123 GLU B O 1
ATOM 2353 N N . LYS B 1 124 ? 8.898 9.242 -14.203 1 96.69 124 LYS B N 1
ATOM 2354 C CA . LYS B 1 124 ? 7.547 9.055 -14.727 1 96.69 124 LYS B CA 1
ATOM 2355 C C . LYS B 1 124 ? 6.5 9.602 -13.758 1 96.69 124 LYS B C 1
ATOM 2357 O O . LYS B 1 124 ? 5.371 9.898 -14.156 1 96.69 124 LYS B O 1
ATOM 2362 N N . ASN B 1 125 ? 6.859 9.703 -12.492 1 97.31 125 ASN B N 1
ATOM 2363 C CA . ASN B 1 125 ? 5.996 10.164 -11.406 1 97.31 125 ASN B CA 1
ATOM 2364 C C . ASN B 1 125 ? 6.684 11.234 -10.562 1 97.31 125 ASN B C 1
ATOM 2366 O O . ASN B 1 125 ? 7.047 10.984 -9.414 1 97.31 125 ASN B O 1
ATOM 2370 N N . PRO B 1 126 ? 6.77 12.43 -11.07 1 97.75 126 PRO B N 1
ATOM 2371 C CA . PRO B 1 126 ? 7.609 13.445 -10.422 1 97.75 126 PRO B CA 1
ATOM 2372 C C . PRO B 1 126 ? 7.109 13.82 -9.031 1 97.75 126 PRO B C 1
ATOM 2374 O O . PRO B 1 126 ? 7.891 14.289 -8.203 1 97.75 126 PRO B O 1
ATOM 2377 N N . SER B 1 127 ? 5.855 13.625 -8.719 1 97.06 127 SER B N 1
ATOM 2378 C CA . SER B 1 127 ? 5.305 13.961 -7.41 1 97.06 127 SER B CA 1
ATOM 2379 C C . SER B 1 127 ? 5.48 12.812 -6.426 1 97.06 127 SER B C 1
ATOM 2381 O O . SER B 1 127 ? 5.195 12.953 -5.234 1 97.06 127 SER B O 1
ATOM 2383 N N . GLY B 1 128 ? 6.004 11.672 -6.902 1 98.25 128 GLY B N 1
ATOM 2384 C CA . GLY B 1 128 ? 6.137 10.484 -6.074 1 98.25 128 GLY B CA 1
ATOM 2385 C C . GLY B 1 128 ? 5.039 9.461 -6.309 1 98.25 128 GLY B C 1
ATOM 2386 O O . GLY B 1 128 ? 4.312 9.539 -7.305 1 98.25 128 GLY B O 1
ATOM 2387 N N . GLY B 1 129 ? 5 8.477 -5.418 1 98.38 129 GLY B N 1
ATOM 2388 C CA . GLY B 1 129 ? 4.004 7.422 -5.52 1 98.38 129 GLY B CA 1
ATOM 2389 C C . GLY B 1 129 ? 4.453 6.117 -4.887 1 98.38 129 GLY B C 1
ATOM 2390 O O . GLY B 1 129 ? 5.613 5.977 -4.5 1 98.38 129 GLY B O 1
ATOM 2391 N N . ILE B 1 130 ? 3.506 5.25 -4.77 1 98.75 130 ILE B N 1
ATOM 2392 C CA . ILE B 1 130 ? 3.818 3.941 -4.207 1 98.75 130 ILE B CA 1
ATOM 2393 C C . ILE B 1 130 ? 4.66 3.143 -5.199 1 98.75 130 ILE B C 1
ATOM 2395 O O . ILE B 1 130 ? 4.25 2.93 -6.344 1 98.75 130 ILE B O 1
ATOM 2399 N N . HIS B 1 131 ? 5.828 2.736 -4.719 1 98 131 HIS B N 1
ATOM 2400 C CA . HIS B 1 131 ? 6.77 2.012 -5.57 1 98 131 HIS B CA 1
ATOM 2401 C C . HIS B 1 131 ? 6.496 0.512 -5.535 1 98 131 HIS B C 1
ATOM 2403 O O . HIS B 1 131 ? 6.449 -0.137 -6.582 1 98 131 HIS B O 1
ATOM 2409 N N . HIS B 1 132 ? 6.359 -0.059 -4.289 1 97.62 132 HIS B N 1
ATOM 2410 C CA . HIS B 1 132 ? 6.074 -1.487 -4.203 1 97.62 132 HIS B CA 1
ATOM 2411 C C . HIS B 1 132 ? 5.48 -1.851 -2.848 1 97.62 132 HIS B C 1
ATOM 2413 O O . HIS B 1 132 ? 5.523 -1.05 -1.912 1 97.62 132 HIS B O 1
ATOM 2419 N N . LEU B 1 133 ? 4.844 -2.996 -2.814 1 98.5 133 LEU B N 1
ATOM 2420 C CA . LEU B 1 133 ? 4.41 -3.668 -1.594 1 98.5 133 LEU B CA 1
ATOM 2421 C C . LEU B 1 133 ? 5.301 -4.867 -1.291 1 98.5 133 LEU B C 1
ATOM 2423 O O . LEU B 1 133 ? 5.559 -5.695 -2.17 1 98.5 133 LEU B O 1
ATOM 2427 N N . CYS B 1 134 ? 5.734 -4.953 -0.035 1 97.44 134 CYS B N 1
ATOM 2428 C CA . CYS B 1 134 ? 6.574 -6.082 0.35 1 97.44 134 CYS B CA 1
ATOM 2429 C C . CYS B 1 134 ? 5.875 -6.957 1.383 1 97.44 134 CYS B C 1
ATOM 2431 O O . CYS B 1 134 ? 5.484 -6.473 2.447 1 97.44 134 CYS B O 1
ATOM 2433 N N . PHE B 1 135 ? 5.742 -8.234 1.057 1 98.19 135 PHE B N 1
ATOM 2434 C CA . PHE B 1 135 ? 5.16 -9.211 1.965 1 98.19 135 PHE B CA 1
ATOM 2435 C C . PHE B 1 135 ? 6.234 -10.133 2.527 1 98.19 135 PHE B C 1
ATOM 2437 O O . PHE B 1 135 ? 7.133 -10.562 1.8 1 98.19 135 PHE B O 1
ATOM 2444 N N . ALA B 1 136 ? 6.129 -10.422 3.84 1 97.81 136 ALA B N 1
ATOM 2445 C CA . ALA B 1 136 ? 7.062 -11.344 4.484 1 97.81 136 ALA B CA 1
ATOM 2446 C C . ALA B 1 136 ? 6.594 -12.789 4.344 1 97.81 136 ALA B C 1
ATOM 2448 O O . ALA B 1 136 ? 5.41 -13.078 4.516 1 97.81 136 ALA B O 1
ATOM 2449 N N . VAL B 1 137 ? 7.543 -13.672 3.979 1 97.69 137 VAL B N 1
ATOM 2450 C CA . VAL B 1 137 ? 7.234 -15.094 3.883 1 97.69 137 VAL B CA 1
ATOM 2451 C C . VAL B 1 137 ? 8.172 -15.891 4.789 1 97.69 137 VAL B C 1
ATOM 2453 O O . VAL B 1 137 ? 9.281 -15.445 5.09 1 97.69 137 VAL B O 1
ATOM 2456 N N . ASP B 1 138 ? 7.773 -17.062 5.227 1 97.44 138 ASP B N 1
ATOM 2457 C CA . ASP B 1 138 ? 8.578 -17.875 6.133 1 97.44 138 ASP B CA 1
ATOM 2458 C C . ASP B 1 138 ? 9.602 -18.703 5.363 1 97.44 138 ASP B C 1
ATOM 2460 O O . ASP B 1 138 ? 10.578 -19.188 5.938 1 97.44 138 ASP B O 1
ATOM 2464 N N . ASP B 1 139 ? 9.383 -18.891 4.051 1 96.19 139 ASP B N 1
ATOM 2465 C CA . ASP B 1 139 ? 10.273 -19.688 3.217 1 96.19 139 ASP B CA 1
ATOM 2466 C C . ASP B 1 139 ? 10.336 -19.141 1.795 1 96.19 139 ASP B C 1
ATOM 2468 O O . ASP B 1 139 ? 9.555 -19.547 0.932 1 96.19 139 ASP B O 1
ATOM 2472 N N . LEU B 1 140 ? 11.32 -18.328 1.56 1 95.25 140 LEU B N 1
ATOM 2473 C CA . LEU B 1 140 ? 11.438 -17.625 0.285 1 95.25 140 LEU B CA 1
ATOM 2474 C C . LEU B 1 140 ? 11.781 -18.594 -0.839 1 95.25 140 LEU B C 1
ATOM 2476 O O . LEU B 1 140 ? 11.328 -18.422 -1.973 1 95.25 140 LEU B O 1
ATOM 2480 N N . ASN B 1 141 ? 12.602 -19.547 -0.55 1 93.5 141 ASN B N 1
ATOM 2481 C CA . ASN B 1 141 ? 12.984 -20.516 -1.569 1 93.5 141 ASN B CA 1
ATOM 2482 C C . ASN B 1 141 ? 11.773 -21.312 -2.068 1 93.5 141 ASN B C 1
ATOM 2484 O O . ASN B 1 141 ? 11.602 -21.484 -3.275 1 93.5 141 ASN B O 1
ATOM 2488 N N . SER B 1 142 ? 10.961 -21.75 -1.177 1 95.56 142 SER B N 1
ATOM 2489 C CA . SER B 1 142 ? 9.742 -22.453 -1.556 1 95.56 142 SER B CA 1
ATOM 2490 C C . SER B 1 142 ? 8.797 -21.547 -2.332 1 95.56 142 SER B C 1
ATOM 2492 O O . SER B 1 142 ? 8.156 -21.984 -3.293 1 95.56 142 SER B O 1
ATOM 2494 N N . ALA B 1 143 ? 8.727 -20.312 -1.908 1 95.5 143 ALA B N 1
ATOM 2495 C CA . ALA B 1 143 ? 7.895 -19.359 -2.631 1 95.5 143 ALA B CA 1
ATOM 2496 C C . ALA B 1 143 ? 8.383 -19.188 -4.07 1 95.5 143 ALA B C 1
ATOM 2498 O O . ALA B 1 143 ? 7.574 -19.156 -5.004 1 95.5 143 ALA B O 1
ATOM 2499 N N . SER B 1 144 ? 9.625 -19.062 -4.18 1 93.25 144 SER B N 1
ATOM 2500 C CA . SER B 1 144 ? 10.219 -18.891 -5.5 1 93.25 144 SER B CA 1
ATOM 2501 C C . SER B 1 144 ? 9.836 -20.016 -6.441 1 93.25 144 SER B C 1
ATOM 2503 O O . SER B 1 144 ? 9.383 -19.781 -7.566 1 93.25 144 SER B O 1
ATOM 2505 N N . ARG B 1 145 ? 9.961 -21.203 -6.016 1 93.25 145 ARG B N 1
ATOM 2506 C CA . ARG B 1 145 ? 9.641 -22.375 -6.832 1 93.25 145 ARG B CA 1
ATOM 2507 C C . ARG B 1 145 ? 8.148 -22.422 -7.156 1 93.25 145 ARG B C 1
ATOM 2509 O O . ARG B 1 145 ? 7.77 -22.656 -8.305 1 93.25 145 ARG B O 1
ATOM 2516 N N . TYR B 1 146 ? 7.363 -22.141 -6.188 1 95.06 146 TYR B N 1
ATOM 2517 C CA . TYR B 1 146 ? 5.914 -22.203 -6.355 1 95.06 146 TYR B CA 1
ATOM 2518 C C . TYR B 1 146 ? 5.438 -21.156 -7.352 1 95.06 146 TYR B C 1
ATOM 2520 O O . TYR B 1 146 ? 4.617 -21.438 -8.227 1 95.06 146 TYR B O 1
ATOM 2528 N N . ILE B 1 147 ? 5.906 -19.969 -7.211 1 93.06 147 ILE B N 1
ATOM 2529 C CA . ILE B 1 147 ? 5.512 -18.859 -8.07 1 93.06 147 ILE B CA 1
ATOM 2530 C C . ILE B 1 147 ? 5.934 -19.141 -9.508 1 93.06 147 ILE B C 1
ATOM 2532 O O . ILE B 1 147 ? 5.199 -18.828 -10.445 1 93.06 147 ILE B O 1
ATOM 2536 N N . GLU B 1 148 ? 7.109 -19.672 -9.664 1 90.5 148 GLU B N 1
ATOM 2537 C CA . GLU B 1 148 ? 7.555 -20.078 -10.992 1 90.5 148 GLU B CA 1
ATOM 2538 C C . GLU B 1 148 ? 6.609 -21.109 -11.602 1 90.5 148 GLU B C 1
ATOM 2540 O O . GLU B 1 148 ? 6.266 -21.016 -12.781 1 90.5 148 GLU B O 1
ATOM 2545 N N . ASP B 1 149 ? 6.164 -22.016 -10.867 1 91.44 149 ASP B N 1
ATOM 2546 C CA . ASP B 1 149 ? 5.254 -23.062 -11.32 1 91.44 149 ASP B CA 1
ATOM 2547 C C . ASP B 1 149 ? 3.902 -22.484 -11.727 1 91.44 149 ASP B C 1
ATOM 2549 O O . ASP B 1 149 ? 3.225 -23.016 -12.602 1 91.44 149 ASP B O 1
ATOM 2553 N N . LEU B 1 150 ? 3.504 -21.391 -11.055 1 90 150 LEU B N 1
ATOM 2554 C CA . LEU B 1 150 ? 2.248 -20.703 -11.367 1 90 150 LEU B CA 1
ATOM 2555 C C . LEU B 1 150 ? 2.355 -19.922 -12.672 1 90 150 LEU B C 1
ATOM 2557 O O . LEU B 1 150 ? 1.345 -19.484 -13.211 1 90 150 LEU B O 1
ATOM 2561 N N . GLY B 1 151 ? 3.617 -19.672 -13.133 1 88.88 151 GLY B N 1
ATOM 2562 C CA . GLY B 1 151 ? 3.818 -18.922 -14.359 1 88.88 151 GLY B CA 1
ATOM 2563 C C . GLY B 1 151 ? 3.877 -17.422 -14.141 1 88.88 151 GLY B C 1
ATOM 2564 O O . GLY B 1 151 ? 3.762 -16.641 -15.094 1 88.88 151 GLY B O 1
ATOM 2565 N N . VAL B 1 152 ? 3.979 -17.062 -12.891 1 87.25 152 VAL B N 1
ATOM 2566 C CA . VAL B 1 152 ? 4.133 -15.641 -12.594 1 87.25 152 VAL B CA 1
ATOM 2567 C C . VAL B 1 152 ? 5.566 -15.195 -12.891 1 87.25 152 VAL B C 1
ATOM 2569 O O . VAL B 1 152 ? 6.523 -15.836 -12.445 1 87.25 152 VAL B O 1
ATOM 2572 N N . GLU B 1 153 ? 5.738 -14.148 -13.68 1 83.38 153 GLU B N 1
ATOM 2573 C CA . GLU B 1 153 ? 7.059 -13.68 -14.094 1 83.38 153 GLU B CA 1
ATOM 2574 C C . GLU B 1 153 ? 7.758 -12.938 -12.961 1 83.38 153 GLU B C 1
ATOM 2576 O O . GLU B 1 153 ? 7.145 -12.109 -12.281 1 83.38 153 GLU B O 1
ATOM 2581 N N . ARG B 1 154 ? 9.047 -13.328 -12.797 1 82.44 154 ARG B N 1
ATOM 2582 C CA . ARG B 1 154 ? 9.922 -12.609 -11.875 1 82.44 154 ARG B CA 1
ATOM 2583 C C . ARG B 1 154 ? 10.734 -11.539 -12.602 1 82.44 154 ARG B C 1
ATOM 2585 O O . ARG B 1 154 ? 11.102 -11.719 -13.766 1 82.44 154 ARG B O 1
ATOM 2592 N N . MET B 1 155 ? 10.836 -10.453 -11.961 1 80.56 155 MET B N 1
ATOM 2593 C CA . MET B 1 155 ? 11.758 -9.469 -12.523 1 80.56 155 MET B CA 1
ATOM 2594 C C . MET B 1 155 ? 13.195 -9.961 -12.453 1 80.56 155 MET B C 1
ATOM 2596 O O . MET B 1 155 ? 13.555 -10.719 -11.547 1 80.56 155 MET B O 1
ATOM 2600 N N . LYS B 1 156 ? 13.992 -9.867 -13.688 1 64.81 156 LYS B N 1
ATOM 2601 C CA . LYS B 1 156 ? 15.336 -10.406 -13.891 1 64.81 156 LYS B CA 1
ATOM 2602 C C . LYS B 1 156 ? 16.25 -10.047 -12.727 1 64.81 156 LYS B C 1
ATOM 2604 O O . LYS B 1 156 ? 17.156 -10.812 -12.391 1 64.81 156 LYS B O 1
ATOM 2609 N N . ASN B 1 157 ? 16.25 -8.867 -12.18 1 55.25 157 ASN B N 1
ATOM 2610 C CA . ASN B 1 157 ? 17.281 -8.477 -11.234 1 55.25 157 ASN B CA 1
ATOM 2611 C C . ASN B 1 157 ? 17.141 -9.195 -9.898 1 55.25 157 ASN B C 1
ATOM 2613 O O . ASN B 1 157 ? 17.609 -8.719 -8.867 1 55.25 157 ASN B O 1
ATOM 2617 N N . ASP B 1 158 ? 16.406 -10.281 -9.914 1 52.75 158 ASP B N 1
ATOM 2618 C CA . ASP B 1 158 ? 16.156 -11.055 -8.695 1 52.75 158 ASP B CA 1
ATOM 2619 C C . ASP B 1 158 ? 17.453 -11.672 -8.164 1 52.75 158 ASP B C 1
ATOM 2621 O O . ASP B 1 158 ? 17.422 -12.523 -7.273 1 52.75 158 ASP B O 1
ATOM 2625 N N . HIS B 1 159 ? 18.469 -11.555 -8.914 1 47.47 159 HIS B N 1
ATOM 2626 C CA . HIS B 1 159 ? 19.703 -12.008 -8.281 1 47.47 159 HIS B CA 1
ATOM 2627 C C . HIS B 1 159 ? 19.812 -11.492 -6.848 1 47.47 159 HIS B C 1
ATOM 2629 O O . HIS B 1 159 ? 20.828 -11.695 -6.184 1 47.47 159 HIS B O 1
ATOM 2635 N N . LEU B 1 160 ? 18.812 -10.828 -6.488 1 50.12 160 LEU B N 1
ATOM 2636 C CA . LEU B 1 160 ? 18.922 -10.148 -5.203 1 50.12 160 LEU B CA 1
ATOM 2637 C C . LEU B 1 160 ? 18.625 -11.102 -4.051 1 50.12 160 LEU B C 1
ATOM 2639 O O . LEU B 1 160 ? 18.484 -10.68 -2.904 1 50.12 160 LEU B O 1
ATOM 2643 N N . LEU B 1 161 ? 18.375 -12.406 -4.5 1 49.28 161 LEU B N 1
ATOM 2644 C CA . LEU B 1 161 ? 18.312 -13.391 -3.426 1 49.28 161 LEU B CA 1
ATOM 2645 C C . LEU B 1 161 ? 19.609 -13.414 -2.629 1 49.28 161 LEU B C 1
ATOM 2647 O O . LEU B 1 161 ? 19.625 -13.812 -1.462 1 49.28 161 LEU B O 1
ATOM 2651 N N . ASN B 1 162 ? 20.547 -12.852 -3.264 1 45.44 162 ASN B N 1
ATOM 2652 C CA . ASN B 1 162 ? 21.844 -12.867 -2.6 1 45.44 162 ASN B CA 1
ATOM 2653 C C . ASN B 1 162 ? 22.141 -11.539 -1.903 1 45.44 162 ASN B C 1
ATOM 2655 O O . ASN B 1 162 ? 23.25 -11.289 -1.457 1 45.44 162 ASN B O 1
ATOM 2659 N N . GLN B 1 163 ? 21.156 -10.797 -1.915 1 59 163 GLN B N 1
ATOM 2660 C CA . GLN B 1 163 ? 21.359 -9.539 -1.212 1 59 163 GLN B CA 1
ATOM 2661 C C . GLN B 1 163 ? 21.125 -9.695 0.286 1 59 163 GLN B C 1
ATOM 2663 O O . GLN B 1 163 ? 20.688 -10.758 0.741 1 59 163 GLN B O 1
ATOM 2668 N N . GLN B 1 164 ? 21.688 -8.852 0.982 1 62.72 164 GLN B N 1
ATOM 2669 C CA . GLN B 1 164 ? 21.547 -8.867 2.434 1 62.72 164 GLN B CA 1
ATOM 2670 C C . GLN B 1 164 ? 20.109 -9.188 2.84 1 62.72 164 GLN B C 1
ATOM 2672 O O . GLN B 1 164 ? 19.875 -9.938 3.793 1 62.72 164 GLN B O 1
ATOM 2677 N N . GLN B 1 165 ? 19.172 -8.781 1.954 1 74.81 165 GLN B N 1
ATOM 2678 C CA . GLN B 1 165 ? 17.781 -9.141 2.193 1 74.81 165 GLN B CA 1
ATOM 2679 C C . GLN B 1 165 ? 17.125 -9.688 0.926 1 74.81 165 GLN B C 1
ATOM 2681 O O . GLN B 1 165 ? 16.516 -8.93 0.166 1 74.81 165 GLN B O 1
ATOM 2686 N N . PRO B 1 166 ? 17.297 -10.984 0.79 1 83.88 166 PRO B N 1
ATOM 2687 C CA . PRO B 1 166 ? 16.766 -11.594 -0.426 1 83.88 166 PRO B CA 1
ATOM 2688 C C . PRO B 1 166 ? 15.258 -11.359 -0.585 1 83.88 166 PRO B C 1
ATOM 2690 O O . PRO B 1 166 ? 14.523 -11.375 0.403 1 83.88 166 PRO B O 1
ATOM 2693 N N . ALA B 1 167 ? 14.883 -11.016 -1.729 1 91.06 167 ALA B N 1
ATOM 2694 C CA . ALA B 1 167 ? 13.477 -10.781 -2.043 1 91.06 167 ALA B CA 1
ATOM 2695 C C . ALA B 1 167 ? 13.148 -11.242 -3.459 1 91.06 167 ALA B C 1
ATOM 2697 O O . ALA B 1 167 ? 14.023 -11.281 -4.328 1 91.06 167 ALA B O 1
ATOM 2698 N N . LEU B 1 168 ? 11.992 -11.758 -3.664 1 92.69 168 LEU B N 1
ATOM 2699 C CA . LEU B 1 168 ? 11.406 -12 -4.98 1 92.69 168 LEU B CA 1
ATOM 2700 C C . LEU B 1 168 ? 10.586 -10.797 -5.441 1 92.69 168 LEU B C 1
ATOM 2702 O O . LEU B 1 168 ? 9.742 -10.297 -4.699 1 92.69 168 LEU B O 1
ATOM 2706 N N . ASN B 1 169 ? 10.922 -10.32 -6.625 1 93.88 169 ASN B N 1
ATOM 2707 C CA . ASN B 1 169 ? 10.156 -9.227 -7.223 1 93.88 169 ASN B CA 1
ATOM 2708 C C . ASN B 1 169 ? 9.242 -9.734 -8.336 1 93.88 169 ASN B C 1
ATOM 2710 O O . ASN B 1 169 ? 9.711 -10.25 -9.352 1 93.88 169 ASN B O 1
ATOM 2714 N N . LEU B 1 170 ? 7.945 -9.578 -8.102 1 93.88 170 LEU B N 1
ATOM 2715 C CA . LEU B 1 170 ? 6.961 -9.992 -9.102 1 93.88 170 LEU B CA 1
ATOM 2716 C C . LEU B 1 170 ? 6.586 -8.82 -10.008 1 93.88 170 LEU B C 1
ATOM 2718 O O . LEU B 1 170 ? 6.359 -7.707 -9.531 1 93.88 170 LEU B O 1
ATOM 2722 N N . HIS B 1 171 ? 6.555 -9.07 -11.273 1 91.44 171 HIS B N 1
ATOM 2723 C CA . HIS B 1 171 ? 6.328 -8.023 -12.266 1 91.44 171 HIS B CA 1
ATOM 2724 C C . HIS B 1 171 ? 4.887 -7.527 -12.219 1 91.44 171 HIS B C 1
ATOM 2726 O O . HIS B 1 171 ? 3.949 -8.328 -12.172 1 91.44 171 HIS B O 1
ATOM 2732 N N . PRO B 1 172 ? 4.723 -6.207 -12.328 1 94.25 172 PRO B N 1
ATOM 2733 C CA . PRO B 1 172 ? 3.379 -5.625 -12.266 1 94.25 172 PRO B CA 1
ATOM 2734 C C . PRO B 1 172 ? 2.443 -6.184 -13.336 1 94.25 172 PRO B C 1
ATOM 2736 O O . PRO B 1 172 ? 1.23 -6.258 -13.125 1 94.25 172 PRO B O 1
ATOM 2739 N N . LYS B 1 173 ? 2.973 -6.617 -14.414 1 91.38 173 LYS B N 1
ATOM 2740 C CA . LYS B 1 173 ? 2.145 -7.164 -15.484 1 91.38 173 LYS B CA 1
ATOM 2741 C C . LYS B 1 173 ? 1.375 -8.391 -15.008 1 91.38 173 LYS B C 1
ATOM 2743 O O . LYS B 1 173 ? 0.28 -8.68 -15.5 1 91.38 173 LYS B O 1
ATOM 2748 N N . ASP B 1 174 ? 1.933 -9.102 -14.016 1 91.31 174 ASP B N 1
ATOM 2749 C CA . ASP B 1 174 ? 1.313 -10.336 -13.539 1 91.31 174 ASP B CA 1
ATOM 2750 C C . ASP B 1 174 ? 0.613 -10.117 -12.195 1 91.31 174 ASP B C 1
ATOM 2752 O O . ASP B 1 174 ? -0.006 -11.031 -11.656 1 91.31 174 ASP B O 1
ATOM 2756 N N . THR B 1 175 ? 0.689 -8.961 -11.625 1 95.25 175 THR B N 1
ATOM 2757 C CA . THR B 1 175 ? 0.136 -8.688 -10.305 1 95.25 175 THR B CA 1
ATOM 2758 C C . THR B 1 175 ? -0.802 -7.484 -10.344 1 95.25 175 THR B C 1
ATOM 2760 O O . THR B 1 175 ? -0.812 -6.668 -9.422 1 95.25 175 THR B O 1
ATOM 2763 N N . MET B 1 176 ? -1.539 -7.359 -11.43 1 96.06 176 MET B N 1
ATOM 2764 C CA . MET B 1 176 ? -2.576 -6.34 -11.562 1 96.06 176 MET B CA 1
ATOM 2765 C C . MET B 1 176 ? -1.981 -4.941 -11.445 1 96.06 176 MET B C 1
ATOM 2767 O O . MET B 1 176 ? -2.551 -4.07 -10.789 1 96.06 176 MET B O 1
ATOM 2771 N N . GLY B 1 177 ? -0.833 -4.746 -11.992 1 96.69 177 GLY B N 1
ATOM 2772 C CA . GLY B 1 177 ? -0.24 -3.42 -12.07 1 96.69 177 GLY B CA 1
ATOM 2773 C C . GLY B 1 177 ? 0.523 -3.029 -10.82 1 96.69 177 GLY B C 1
ATOM 2774 O O . GLY B 1 177 ? 0.943 -1.879 -10.68 1 96.69 177 GLY B O 1
ATOM 2775 N N . VAL B 1 178 ? 0.731 -3.916 -9.906 1 97.62 178 VAL B N 1
ATOM 2776 C CA . VAL B 1 178 ? 1.384 -3.623 -8.633 1 97.62 178 VAL B CA 1
ATOM 2777 C C . VAL B 1 178 ? 2.734 -4.332 -8.57 1 97.62 178 VAL B C 1
ATOM 2779 O O . VAL B 1 178 ? 2.826 -5.531 -8.836 1 97.62 178 VAL B O 1
ATOM 2782 N N . HIS B 1 179 ? 3.803 -3.572 -8.273 1 96.25 179 HIS B N 1
ATOM 2783 C CA . HIS B 1 179 ? 5.078 -4.207 -7.957 1 96.25 179 HIS B CA 1
ATOM 2784 C C . HIS B 1 179 ? 5.039 -4.859 -6.582 1 96.25 179 HIS B C 1
ATOM 2786 O O . HIS B 1 179 ? 5.004 -4.168 -5.562 1 96.25 179 HIS B O 1
ATOM 2792 N N . VAL B 1 180 ? 5.066 -6.223 -6.57 1 96.94 180 VAL B N 1
ATOM 2793 C CA . VAL B 1 180 ? 4.965 -6.996 -5.336 1 96.94 180 VAL B CA 1
ATOM 2794 C C . VAL B 1 180 ? 6.305 -7.664 -5.031 1 96.94 180 VAL B C 1
ATOM 2796 O O . VAL B 1 180 ? 6.918 -8.266 -5.91 1 96.94 180 VAL B O 1
ATOM 2799 N N . GLN B 1 181 ? 6.703 -7.512 -3.795 1 96 181 GLN B N 1
ATOM 2800 C CA . GLN B 1 181 ? 7.902 -8.18 -3.301 1 96 181 GLN B CA 1
ATOM 2801 C C . GLN B 1 181 ? 7.555 -9.227 -2.242 1 96 181 GLN B C 1
ATOM 2803 O O . GLN B 1 181 ? 6.711 -8.977 -1.378 1 96 181 GLN B O 1
ATOM 2808 N N . LEU B 1 182 ? 8.133 -10.414 -2.359 1 96.12 182 LEU B N 1
ATOM 2809 C CA . LEU B 1 182 ? 8.156 -11.383 -1.27 1 96.12 182 LEU B CA 1
ATOM 2810 C C . LEU B 1 182 ? 9.539 -11.453 -0.627 1 96.12 182 LEU B C 1
ATOM 2812 O O . LEU B 1 182 ? 10.547 -11.609 -1.323 1 96.12 182 LEU B O 1
ATOM 2816 N N . GLN B 1 183 ? 9.602 -11.273 0.664 1 95.38 183 GLN B N 1
ATOM 2817 C CA . GLN B 1 183 ? 10.867 -11.25 1.39 1 95.38 183 GLN B CA 1
ATOM 2818 C C . GLN B 1 183 ? 10.867 -12.25 2.543 1 95.38 183 GLN B C 1
ATOM 2820 O O . GLN B 1 183 ? 9.844 -12.438 3.205 1 95.38 183 GLN B O 1
ATOM 2825 N N . GLN B 1 184 ? 12.078 -12.844 2.742 1 95.19 184 GLN B N 1
ATOM 2826 C CA . GLN B 1 184 ? 12.211 -13.773 3.863 1 95.19 184 GLN B CA 1
ATOM 2827 C C . GLN B 1 184 ? 11.953 -13.062 5.191 1 95.19 184 GLN B C 1
ATOM 2829 O O . GLN B 1 184 ? 12.523 -12 5.457 1 95.19 184 GLN B O 1
ATOM 2834 N N . ALA B 1 185 ? 11.016 -13.688 5.98 1 92.62 185 ALA B N 1
ATOM 2835 C CA . ALA B 1 185 ? 10.75 -13.148 7.309 1 92.62 185 ALA B CA 1
ATOM 2836 C C . ALA B 1 185 ? 11.961 -13.32 8.227 1 92.62 185 ALA B C 1
ATOM 2838 O O . ALA B 1 185 ? 12.648 -14.344 8.172 1 92.62 185 ALA B O 1
ATOM 2839 N N . ASN B 1 186 ? 12.344 -12.242 8.977 1 77.81 186 ASN B N 1
ATOM 2840 C CA . ASN B 1 186 ? 13.445 -12.352 9.938 1 77.81 186 ASN B CA 1
ATOM 2841 C C . ASN B 1 186 ? 13 -13.047 11.219 1 77.81 186 ASN B C 1
ATOM 2843 O O . ASN B 1 186 ? 11.82 -13 11.578 1 77.81 186 ASN B O 1
#

Foldseek 3Di:
DDPPPPPPPPPPPPVPDPPPVPVLPLCPVPPPPPDPDPDPDDPDDDRDPPQPKDWPFWAEWEKEAQDQVVVQVVCCPPVVWDKDDWDDPVVQQWIWIWTDDPPYIYIYIYGNDCPHPSNVVCVVVVHIGTQAIEIEMQDVPSVVVVCVVSVFDWDPVQVCCVPPWRKTWTDCVRVVNHTYIYTYDD/DDPPPPPPPPPPPPVPDPPPPPVLPLCPVPPPPPDPDPDPDDPDDDRDPPQPKDWPFWAEWEKEAQDQVVVQVVCCPPVVWDKDDWDDDVVQQWIWIWTDDPPYIYIYIYGNDCPHPSNVVCVVVVHIGTQAIEIEMQDQPSVVVVCVVSVFDWDPVQVCCPPPWRWTWTDCVRVVNHTYIYTYDD

Solvent-accessible surface area (backbone atoms only — not comparable to full-atom values): 20942 Å² total; per-residue (Å²): 139,84,78,79,78,79,79,80,79,73,78,79,74,74,76,75,76,77,76,73,75,69,69,78,65,64,62,68,69,68,70,74,82,73,80,81,76,85,64,98,57,79,54,61,46,72,35,61,85,78,61,76,47,50,60,70,22,60,48,35,40,32,32,32,33,80,46,58,70,63,49,50,50,47,46,19,57,77,49,57,17,38,28,42,50,78,39,81,39,67,95,62,21,27,34,34,31,42,36,48,49,80,59,38,33,37,36,39,35,25,55,77,32,80,84,17,68,56,34,54,50,34,71,79,27,68,57,21,21,76,60,35,42,33,30,24,21,78,35,48,70,47,41,52,54,51,41,51,75,51,65,51,57,63,45,81,79,37,73,31,56,74,36,99,68,30,37,46,42,37,34,25,89,72,49,44,39,32,38,38,31,43,26,55,53,129,138,84,81,78,80,78,78,80,78,72,80,79,78,76,76,75,75,78,75,73,76,72,70,79,66,64,63,71,68,71,70,74,82,73,80,82,75,84,64,97,57,79,54,62,46,72,37,62,86,79,60,77,49,48,59,69,23,59,48,35,38,32,30,32,33,80,46,59,69,62,50,51,49,48,46,20,53,76,49,56,16,38,27,42,52,78,39,82,40,66,96,62,21,27,35,33,30,43,36,48,47,80,59,39,32,38,37,39,34,26,56,76,32,81,84,16,69,56,34,53,49,34,72,80,26,68,58,21,21,76,58,35,40,32,30,24,20,77,34,49,69,46,42,51,55,51,40,52,74,54,66,52,54,63,45,81,79,36,71,31,54,73,37,101,68,30,35,46,41,37,36,25,90,71,48,44,38,31,39,38,31,44,26,54,55,130

pLDDT: mean 79.09, std 26.58, range [25.95, 98.81]

Organism: Physcomitrium patens (NCBI:txid3218)